Protein AF-A0A1D1ZAJ0-F1 (afdb_monomer_lite)

Sequence (206 aa):
MYVQEYGSECSYPNQRRVCLAYLDSVKYFRPDIKAVTGEALRTFVYHEILIGYLDYCKKRGFTSCHIWSCPPLKQEDFILNCHPEIQKTPKPDKLREWYLAMIRKAAKENIVVENTKLYDFFFMPSGECKASVTAARLPYFDGDYWPGCAEDLLQSLQQIEDGKEPQKKGRMTITKRALKAARHGALTDSPSKDSLLMFKLGEVIR

Foldseek 3Di:
DDKDAADCPHDPPAYLEMEPQDDDDAPPDPDQDADPVRHTVVLVVVLVVVLVVLLVSVVRPRDYYHYDQDWDDVLDDGPDPDHDPVDDTDDSVRSVVSVVVSLVVSVVVVSDVDDDFLLCVQVDDDPPDPDHRFPRNRHDDPPDDLVVVLVLVLQQVVCVVVVHDRDPPDPDDDDPVLVVVLCVPDPDPDDDPRSSSSSVSSVVRD

Secondary structure (DSSP, 8-state):
-EEEEE-TTSPTTTTTEEEEEE----TT-SS--B-TTSSBHHHHHHHHHHHHHHHHHHHTT--EEEE---PPPTT--SSSSS--TT-PPPPHHHHHHHHHHHHHHHHHTTS------HHHHHTS--TT--PPPPGGGS---TT-HHHHHHHHHHHHHHHHHTTPPPP--SS----HHHHHHHHHH-SSSS--HHHHHHHHHHHHH-

Organism: NCBI:txid1678845

Radius of gyration: 20.23 Å; chains: 1; bounding box: 48×42×48 Å

pLDDT: mean 84.89, std 18.02, range [36.84, 98.75]

Structure (mmCIF, N/CA/C/O backbone):
data_AF-A0A1D1ZAJ0-F1
#
_entry.id   AF-A0A1D1ZAJ0-F1
#
loop_
_atom_site.group_PDB
_atom_site.id
_atom_site.type_symbol
_atom_site.label_atom_id
_atom_site.label_alt_id
_atom_site.label_comp_id
_atom_site.label_asym_id
_atom_site.label_entity_id
_atom_site.label_seq_id
_atom_site.pdbx_PDB_ins_code
_atom_site.Cartn_x
_atom_site.Cartn_y
_atom_site.Cartn_z
_atom_site.occupancy
_atom_site.B_iso_or_equiv
_atom_site.auth_seq_id
_atom_site.auth_comp_id
_atom_site.auth_asym_id
_atom_site.auth_atom_id
_atom_site.pdbx_PDB_model_num
ATOM 1 N N . MET A 1 1 ? -10.451 7.465 2.066 1.00 94.94 1 MET A N 1
ATOM 2 C CA . MET A 1 1 ? -9.467 6.516 1.510 1.00 94.94 1 MET A CA 1
ATOM 3 C C . MET A 1 1 ? -9.651 6.500 0.005 1.00 94.94 1 MET A C 1
ATOM 5 O O . MET A 1 1 ? -10.784 6.329 -0.423 1.00 94.94 1 MET A O 1
ATOM 9 N N . TYR A 1 2 ? -8.582 6.700 -0.762 1.00 96.00 2 TYR A N 1
ATOM 10 C CA . TYR A 1 2 ? -8.550 6.528 -2.216 1.00 96.00 2 TYR A CA 1
ATOM 11 C C . TYR A 1 2 ? -7.632 5.359 -2.563 1.00 96.00 2 TY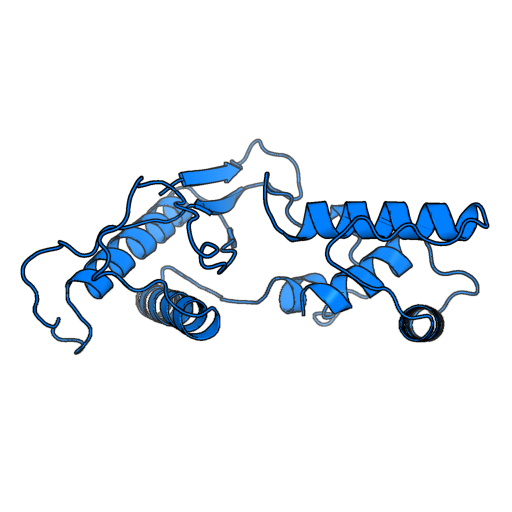R A C 1
ATOM 13 O O . TYR A 1 2 ? -6.569 5.198 -1.959 1.00 96.00 2 TYR A O 1
ATOM 21 N N . VAL A 1 3 ? -8.055 4.545 -3.524 1.00 97.69 3 VAL A N 1
ATOM 22 C CA . VAL A 1 3 ? -7.380 3.311 -3.941 1.00 97.69 3 VAL A CA 1
ATOM 23 C C . VAL A 1 3 ? -7.325 3.241 -5.461 1.00 97.69 3 VAL A C 1
ATOM 25 O O . VAL A 1 3 ? -8.210 3.763 -6.137 1.00 97.69 3 VAL A O 1
ATOM 28 N N . GLN A 1 4 ? -6.301 2.579 -5.990 1.00 98.06 4 GLN A N 1
ATOM 29 C CA . GLN A 1 4 ? -6.204 2.227 -7.404 1.00 98.06 4 GLN A CA 1
ATOM 30 C C . GLN A 1 4 ? -6.291 0.704 -7.529 1.00 98.06 4 GLN A C 1
ATOM 32 O O . GLN A 1 4 ? -5.437 -0.008 -7.000 1.00 98.06 4 GLN A O 1
ATOM 37 N N . GLU A 1 5 ? -7.326 0.198 -8.199 1.00 98.31 5 GLU A N 1
ATOM 38 C CA . GLU A 1 5 ? -7.552 -1.234 -8.410 1.00 98.31 5 GLU A CA 1
ATOM 39 C C . GLU A 1 5 ? -7.281 -1.609 -9.873 1.00 98.31 5 GLU A C 1
ATOM 41 O O . GLU A 1 5 ? -7.993 -1.179 -10.778 1.00 98.31 5 GLU A O 1
ATOM 46 N N . TYR A 1 6 ? -6.281 -2.456 -10.108 1.00 98.25 6 TYR A N 1
ATOM 47 C CA . TYR A 1 6 ? -5.923 -2.948 -11.436 1.00 98.25 6 TYR A CA 1
ATOM 48 C C . TYR A 1 6 ? -6.446 -4.378 -11.590 1.00 98.25 6 TYR A C 1
ATOM 50 O O . TYR A 1 6 ? -5.898 -5.324 -11.022 1.00 98.25 6 TYR A O 1
ATOM 58 N N . GLY A 1 7 ? -7.566 -4.525 -12.304 1.00 97.94 7 GLY A N 1
ATOM 59 C CA . GLY A 1 7 ? -8.315 -5.781 -12.421 1.00 97.94 7 GLY A CA 1
ATOM 60 C C . GLY A 1 7 ? -7.623 -6.883 -13.236 1.00 97.94 7 GLY A C 1
ATOM 61 O O . GLY A 1 7 ? -6.442 -6.801 -13.574 1.00 97.94 7 GLY A O 1
ATOM 62 N N . SER A 1 8 ? -8.380 -7.935 -13.566 1.00 97.44 8 SER A N 1
ATOM 63 C CA . SER A 1 8 ? -7.900 -9.057 -14.390 1.00 97.44 8 SER A CA 1
ATOM 64 C C . SER A 1 8 ? -7.557 -8.656 -15.820 1.00 97.44 8 SER A C 1
ATOM 66 O O . SER A 1 8 ? -6.633 -9.221 -16.387 1.00 97.44 8 SER A O 1
ATOM 68 N N . GLU A 1 9 ? -8.250 -7.665 -16.372 1.00 97.50 9 GLU A N 1
ATOM 69 C CA . GLU A 1 9 ? -8.039 -7.200 -17.749 1.00 97.50 9 GLU A CA 1
ATOM 70 C C . GLU A 1 9 ? -6.868 -6.212 -17.873 1.00 97.50 9 GLU A C 1
ATOM 72 O O . GLU A 1 9 ? -6.538 -5.766 -18.968 1.00 97.50 9 GLU A O 1
ATOM 77 N N . CYS A 1 10 ? -6.234 -5.838 -16.756 1.00 97.69 10 CYS A N 1
ATOM 78 C CA . CYS A 1 10 ? -5.053 -4.987 -16.787 1.00 97.69 10 CYS A CA 1
ATOM 79 C C . CYS A 1 10 ? -3.827 -5.797 -17.225 1.00 97.69 10 CYS A C 1
ATOM 81 O O . CYS A 1 10 ? -3.598 -6.902 -16.734 1.00 97.69 10 CYS A O 1
ATOM 83 N N . SER A 1 11 ? -3.011 -5.231 -18.112 1.00 96.56 11 SER A N 1
ATOM 84 C CA . SER A 1 11 ? -1.743 -5.830 -18.523 1.00 96.56 11 SER A CA 1
ATOM 85 C C . SER A 1 11 ? -0.760 -5.980 -17.354 1.00 96.56 11 SER A C 1
ATOM 87 O O . SER A 1 11 ? -0.789 -5.249 -16.358 1.00 96.56 11 SER A O 1
ATOM 89 N N . TYR A 1 12 ? 0.171 -6.923 -17.492 1.00 93.44 12 TYR A N 1
ATOM 90 C CA . TYR A 1 12 ? 1.350 -6.992 -16.627 1.00 93.44 12 TYR A CA 1
ATOM 91 C C . TYR A 1 12 ? 2.158 -5.675 -16.733 1.00 93.44 12 TYR A C 1
ATOM 93 O O . TYR A 1 12 ? 2.243 -5.139 -17.841 1.00 93.44 12 TYR A O 1
ATOM 101 N N . PRO A 1 13 ? 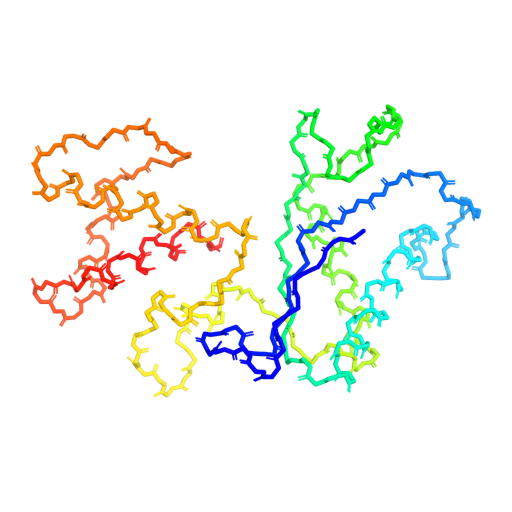2.750 -5.134 -15.642 1.00 94.56 13 PRO A N 1
ATOM 102 C CA . PRO A 1 13 ? 2.942 -5.720 -14.302 1.00 94.56 13 PRO A CA 1
ATOM 103 C C . PRO A 1 13 ? 1.802 -5.521 -13.294 1.00 94.56 13 PRO A C 1
ATOM 105 O O . PRO A 1 13 ? 1.879 -6.055 -12.184 1.00 94.56 13 PRO A O 1
ATOM 108 N N . ASN A 1 14 ? 0.744 -4.794 -13.652 1.00 97.25 14 ASN A N 1
ATOM 109 C CA . ASN A 1 14 ? -0.271 -4.334 -12.701 1.00 97.25 14 ASN A CA 1
ATOM 110 C C . ASN A 1 14 ? -1.452 -5.283 -12.496 1.00 97.25 14 ASN A C 1
ATOM 112 O O . ASN A 1 14 ? -2.193 -5.114 -11.529 1.00 97.25 14 ASN A O 1
ATOM 116 N N . GLN A 1 15 ? -1.623 -6.274 -13.369 1.00 98.00 15 GLN A N 1
ATOM 117 C CA . GLN A 1 15 ? -2.715 -7.242 -13.307 1.00 98.00 15 GLN A CA 1
ATOM 118 C C . GLN A 1 15 ? -2.971 -7.771 -11.883 1.00 98.00 15 GLN A C 1
ATOM 120 O O . GLN A 1 15 ? -2.067 -8.301 -11.233 1.00 98.00 15 GLN A O 1
ATOM 125 N N . ARG A 1 16 ? -4.224 -7.659 -11.417 1.00 98.12 16 ARG A N 1
ATOM 126 C CA . ARG A 1 16 ? -4.691 -8.103 -10.087 1.00 98.12 16 ARG A CA 1
ATOM 127 C C . ARG A 1 16 ? -3.964 -7.458 -8.898 1.00 98.12 16 ARG A C 1
ATOM 129 O O . ARG A 1 16 ? -3.910 -8.054 -7.821 1.00 98.12 16 ARG A O 1
ATOM 136 N N . ARG A 1 17 ? -3.460 -6.231 -9.041 1.00 98.31 17 ARG A N 1
ATOM 137 C CA . ARG A 1 17 ? -2.839 -5.468 -7.944 1.00 98.31 17 ARG A CA 1
ATOM 138 C C . ARG A 1 17 ? -3.711 -4.299 -7.500 1.00 98.31 17 ARG A C 1
ATOM 140 O O . ARG A 1 17 ? -4.450 -3.712 -8.284 1.00 98.31 17 ARG A O 1
ATOM 147 N N . VAL A 1 18 ? -3.587 -3.945 -6.228 1.00 98.31 18 VAL A N 1
ATOM 148 C CA . VAL A 1 18 ? -4.225 -2.773 -5.625 1.00 98.31 18 VAL A CA 1
ATOM 149 C C . VAL A 1 18 ? -3.149 -1.873 -5.032 1.00 98.31 18 VAL A C 1
ATOM 151 O O . VAL A 1 18 ? -2.188 -2.377 -4.457 1.00 98.31 18 VAL A O 1
ATOM 154 N N . CYS A 1 19 ? -3.316 -0.559 -5.133 1.00 97.69 19 CYS A N 1
ATOM 155 C CA . CYS A 1 19 ? -2.493 0.423 -4.433 1.00 97.69 19 CYS A CA 1
ATOM 156 C C . CYS A 1 19 ? -3.367 1.299 -3.525 1.00 97.69 19 CYS A C 1
ATOM 158 O O . CYS A 1 19 ? -4.398 1.822 -3.959 1.00 97.69 19 CYS A O 1
ATOM 160 N N . LEU A 1 20 ? -2.966 1.453 -2.261 1.00 96.62 20 LEU A N 1
ATOM 161 C CA . LEU A 1 20 ? -3.559 2.416 -1.333 1.00 96.62 20 LEU A CA 1
ATOM 162 C C . LEU A 1 20 ? -2.958 3.800 -1.615 1.00 96.62 20 LEU A C 1
ATOM 164 O O . LEU A 1 20 ? -1.903 4.130 -1.080 1.00 96.62 20 LEU A O 1
ATOM 168 N N . ALA A 1 21 ? -3.628 4.590 -2.456 1.00 91.19 21 ALA A N 1
ATOM 169 C CA . ALA A 1 21 ? -3.117 5.884 -2.909 1.00 91.19 21 ALA A CA 1
ATOM 170 C C . ALA A 1 21 ? -3.123 6.933 -1.787 1.00 91.19 21 ALA A C 1
ATOM 172 O O . ALA A 1 21 ? -2.101 7.551 -1.507 1.00 91.19 21 ALA A O 1
ATOM 173 N N . TYR A 1 22 ? -4.261 7.100 -1.105 1.00 91.56 22 TYR A N 1
ATOM 174 C CA . TYR A 1 22 ? -4.385 8.051 0.000 1.00 91.56 22 TYR A CA 1
ATOM 175 C C . TYR A 1 22 ? -5.253 7.495 1.124 1.00 91.56 22 TYR A C 1
ATOM 177 O O . TYR A 1 22 ? -6.348 6.965 0.907 1.00 91.56 22 TYR A O 1
ATOM 185 N N . LEU A 1 23 ? -4.804 7.695 2.358 1.00 94.38 23 LEU A N 1
ATOM 186 C CA . LEU A 1 23 ? -5.568 7.421 3.565 1.00 94.38 23 LEU A CA 1
ATOM 187 C C . LEU A 1 23 ? -5.487 8.637 4.476 1.00 94.38 23 LEU A C 1
ATOM 189 O O . LEU A 1 23 ? -4.411 9.187 4.682 1.00 94.38 23 LEU A O 1
ATOM 193 N N . ASP A 1 24 ? -6.628 9.032 5.026 1.00 95.69 24 ASP A N 1
ATOM 194 C CA . ASP A 1 24 ? -6.712 10.202 5.884 1.00 95.69 24 ASP A CA 1
ATOM 195 C C . ASP A 1 24 ? -7.798 10.026 6.944 1.00 95.69 24 ASP A C 1
ATOM 197 O O . ASP A 1 24 ? -8.702 9.197 6.784 1.00 95.69 24 ASP A O 1
ATOM 201 N N . SER A 1 25 ? -7.706 10.783 8.036 1.00 95.62 25 SER A N 1
ATOM 202 C CA . SER A 1 25 ? -8.669 10.713 9.133 1.00 95.62 25 SER A CA 1
ATOM 203 C C . SER A 1 25 ? -8.641 11.957 10.016 1.00 95.62 25 SER A C 1
ATOM 205 O O . SER A 1 25 ? -7.581 12.525 10.251 1.00 95.62 25 SER A O 1
ATOM 207 N N . VAL A 1 26 ? -9.774 12.285 10.640 1.00 94.94 26 VAL A N 1
ATOM 208 C CA . VAL A 1 26 ? -9.837 13.244 11.756 1.00 94.94 26 VAL A CA 1
ATOM 209 C C . VAL A 1 26 ? -9.980 12.525 13.100 1.00 94.94 26 VAL A C 1
ATOM 211 O O . VAL A 1 26 ? -10.604 11.471 13.215 1.00 94.94 26 VAL A O 1
ATOM 214 N N . LYS A 1 27 ? -9.406 13.088 14.164 1.00 93.25 27 LYS A N 1
ATOM 215 C CA . LYS A 1 27 ? -9.245 12.419 15.468 1.00 93.25 27 LYS A CA 1
ATOM 216 C C . LYS A 1 27 ? -10.528 12.235 16.290 1.00 93.25 27 LYS A C 1
ATOM 218 O O . LYS A 1 27 ? -10.444 11.651 17.370 1.00 93.25 27 LYS A O 1
ATOM 223 N N . TYR A 1 28 ? -11.674 12.729 15.831 1.00 95.19 28 TYR A N 1
ATOM 224 C CA . TYR A 1 28 ? -12.900 12.880 16.627 1.00 95.19 28 TYR A CA 1
ATOM 225 C C . TYR A 1 28 ? -13.722 11.605 16.851 1.00 95.19 28 TYR A C 1
ATOM 227 O O . TYR A 1 28 ? -14.789 11.687 17.452 1.00 95.19 28 TYR A O 1
ATOM 235 N N . PHE A 1 29 ? -13.248 10.439 16.405 1.00 96.75 29 PHE A N 1
ATOM 236 C CA . PHE A 1 29 ? -13.920 9.162 16.653 1.00 96.75 29 PHE A CA 1
ATOM 237 C C . PHE A 1 29 ? -14.269 8.978 18.141 1.00 96.75 29 PHE A C 1
ATOM 239 O O . PHE A 1 29 ? -13.430 9.205 19.018 1.00 96.75 29 PHE A O 1
ATOM 246 N N . ARG A 1 30 ? -15.506 8.553 18.419 1.00 96.44 30 ARG A N 1
ATOM 247 C CA . ARG A 1 30 ? -16.020 8.285 19.766 1.00 96.44 30 ARG A CA 1
ATOM 248 C C . ARG A 1 30 ? -16.617 6.875 19.836 1.00 96.44 30 ARG A C 1
ATOM 250 O O . ARG A 1 30 ? -17.199 6.435 18.848 1.00 96.44 30 ARG A O 1
ATOM 257 N N . PRO A 1 31 ? -16.536 6.204 20.998 1.00 96.25 31 PRO A N 1
ATOM 258 C CA . PRO A 1 31 ? -15.944 6.680 22.255 1.00 96.25 31 PRO A CA 1
ATOM 259 C C . PRO A 1 31 ? -14.400 6.689 22.252 1.00 96.25 31 PRO A C 1
ATOM 261 O O . PRO A 1 31 ? -13.763 5.916 21.540 1.00 96.25 31 PRO A O 1
ATOM 264 N N . ASP A 1 32 ? -13.798 7.578 23.055 1.00 95.56 32 ASP A N 1
ATOM 265 C CA . ASP A 1 32 ? -12.334 7.658 23.237 1.00 95.56 32 ASP A CA 1
ATOM 266 C C . ASP A 1 32 ? -11.902 6.707 24.361 1.00 95.56 32 ASP A C 1
ATOM 268 O O . ASP A 1 32 ? -11.698 7.102 25.507 1.00 95.56 32 ASP A O 1
ATOM 272 N N . ILE A 1 33 ? -11.890 5.416 24.032 1.00 97.31 33 ILE A N 1
ATOM 273 C CA . ILE A 1 33 ? -11.566 4.313 24.944 1.00 97.31 33 ILE A CA 1
ATOM 274 C C . ILE A 1 33 ? -10.535 3.381 24.305 1.00 97.31 33 ILE A C 1
ATOM 276 O O . ILE A 1 33 ? -10.175 3.529 23.134 1.00 97.31 33 ILE A O 1
ATOM 280 N N . LYS A 1 34 ? -10.059 2.395 25.067 1.00 97.56 34 LYS A N 1
ATOM 281 C CA . LYS A 1 34 ? -9.198 1.323 24.556 1.00 97.56 34 LYS A CA 1
ATOM 282 C C . LYS A 1 34 ? -10.024 0.096 24.176 1.00 97.56 34 LYS A C 1
ATOM 284 O O . LYS A 1 34 ? -10.991 -0.230 24.858 1.00 97.56 34 LYS A O 1
ATOM 289 N N . ALA A 1 35 ? -9.624 -0.578 23.105 1.00 96.06 35 ALA A N 1
ATOM 290 C CA . ALA A 1 35 ? -10.118 -1.905 22.765 1.00 96.06 35 ALA A CA 1
ATOM 291 C C . ALA A 1 35 ? -9.562 -2.954 23.746 1.00 96.06 35 ALA A C 1
ATOM 293 O O . ALA A 1 35 ? -8.605 -2.693 24.479 1.00 96.06 35 ALA A O 1
ATOM 294 N N . VAL A 1 36 ? -10.120 -4.167 23.719 1.00 93.88 36 VAL A N 1
ATOM 295 C CA . VAL A 1 36 ? -9.658 -5.305 24.544 1.00 93.88 36 VAL A CA 1
ATOM 296 C C . VAL A 1 36 ? -8.181 -5.637 24.286 1.00 93.88 36 VAL A C 1
ATOM 298 O O . VAL A 1 36 ? -7.467 -6.074 25.182 1.00 93.88 36 VAL A O 1
ATOM 301 N N . THR A 1 37 ? -7.691 -5.352 23.080 1.00 91.62 37 THR A N 1
ATOM 302 C CA . THR A 1 37 ? -6.286 -5.502 22.671 1.00 91.62 37 THR A CA 1
ATOM 303 C C . THR A 1 37 ? -5.351 -4.430 23.251 1.00 91.62 37 THR A C 1
ATOM 305 O O . THR A 1 37 ? -4.141 -4.498 23.048 1.00 91.62 37 THR A O 1
ATOM 308 N N . GLY A 1 38 ? -5.884 -3.427 23.958 1.00 94.62 38 GLY A N 1
ATOM 309 C CA . GLY A 1 38 ? -5.133 -2.353 24.615 1.00 94.62 38 GLY A CA 1
ATOM 310 C C . GLY A 1 38 ? -4.837 -1.125 23.744 1.00 94.62 38 GLY A C 1
ATOM 311 O O . GLY A 1 38 ? -4.429 -0.088 24.276 1.00 94.62 38 GLY A O 1
ATOM 312 N N . GLU A 1 39 ? -5.063 -1.195 22.430 1.00 95.62 39 GLU A N 1
ATOM 313 C CA . GLU A 1 39 ? -4.943 -0.044 21.526 1.00 95.62 39 GLU A CA 1
ATOM 314 C C . GLU A 1 39 ? -6.158 0.895 21.626 1.00 95.62 39 GLU A C 1
ATOM 316 O O . GLU A 1 39 ? -7.220 0.507 22.108 1.00 95.62 39 GLU A O 1
ATOM 321 N N . ALA A 1 40 ? -6.025 2.143 21.167 1.00 96.88 40 ALA A N 1
ATOM 322 C CA . ALA A 1 40 ? -7.161 3.064 21.106 1.00 96.88 40 ALA A CA 1
ATOM 323 C C . ALA A 1 40 ? -8.247 2.519 20.164 1.00 96.88 40 ALA A C 1
ATOM 325 O O . ALA A 1 40 ? -7.932 2.101 19.050 1.00 96.88 40 ALA A O 1
ATOM 326 N N . LEU A 1 41 ? -9.520 2.590 20.562 1.00 98.06 41 LEU A N 1
ATOM 327 C CA . LEU A 1 41 ? -10.646 2.079 19.772 1.00 98.06 41 LEU A CA 1
ATOM 328 C C . LEU A 1 41 ? -10.692 2.699 18.370 1.00 98.06 41 LEU A C 1
ATOM 330 O O . LEU A 1 41 ? -10.951 2.006 17.395 1.00 98.06 41 LEU A O 1
ATOM 334 N N . ARG A 1 42 ? -10.355 3.988 18.250 1.00 97.56 42 ARG A N 1
ATOM 335 C CA . ARG A 1 42 ? -10.212 4.658 16.952 1.00 97.56 42 ARG A CA 1
ATOM 336 C C . ARG A 1 42 ? -9.207 3.949 16.039 1.00 97.56 42 ARG A C 1
ATOM 338 O O . ARG A 1 42 ? -9.501 3.707 14.877 1.00 97.56 42 ARG A O 1
ATOM 345 N N . THR A 1 43 ? -8.029 3.612 16.568 1.00 97.25 43 THR A N 1
ATOM 346 C CA . THR A 1 43 ? -7.000 2.873 15.821 1.00 97.25 43 THR A CA 1
ATOM 347 C C . THR A 1 43 ? -7.486 1.478 15.455 1.00 97.25 43 THR A C 1
ATOM 349 O O . THR A 1 43 ? -7.310 1.067 14.313 1.00 97.25 43 THR A O 1
ATOM 352 N N . PHE A 1 44 ? -8.135 0.788 16.396 1.00 97.94 44 PHE A N 1
ATOM 353 C CA . PHE A 1 44 ? -8.732 -0.519 16.146 1.00 97.94 44 PHE A CA 1
ATOM 354 C C . PHE A 1 44 ? -9.686 -0.460 14.946 1.00 97.94 44 PHE A C 1
ATOM 356 O O . PHE A 1 44 ? -9.465 -1.163 13.970 1.00 97.94 44 PHE A O 1
ATOM 363 N N . VAL A 1 45 ? -10.658 0.457 14.952 1.00 98.12 45 VAL A N 1
ATOM 364 C CA . VAL A 1 45 ? -11.633 0.608 13.858 1.00 98.12 45 VAL A CA 1
ATOM 365 C C . VAL A 1 45 ? -10.966 0.953 12.525 1.00 98.12 45 VAL A C 1
ATOM 367 O O . VAL A 1 45 ? -11.357 0.424 11.490 1.00 98.12 45 VAL A O 1
ATOM 370 N N . TYR A 1 46 ? -9.935 1.801 12.523 1.00 98.25 46 TYR A N 1
ATOM 371 C CA . TYR A 1 46 ? -9.190 2.105 11.297 1.00 98.25 46 TYR A CA 1
ATOM 372 C C . TYR A 1 46 ? -8.478 0.873 10.733 1.00 98.25 46 TYR A C 1
ATOM 374 O O . TYR A 1 46 ? -8.460 0.689 9.517 1.00 98.25 46 TYR A O 1
ATOM 382 N N . HIS A 1 47 ? -7.919 0.020 11.598 1.00 98.56 47 HIS A N 1
ATOM 383 C CA . HIS A 1 47 ? -7.352 -1.256 11.166 1.00 98.56 47 HIS A CA 1
ATOM 384 C C . HIS A 1 47 ? -8.443 -2.162 10.594 1.00 98.56 47 HIS A C 1
ATOM 386 O O . HIS A 1 47 ? -8.257 -2.654 9.491 1.00 98.56 47 HIS A O 1
ATOM 392 N N . GLU A 1 48 ? -9.588 -2.315 11.265 1.00 98.31 48 GLU A N 1
ATOM 393 C CA . GLU A 1 48 ? -10.687 -3.168 10.783 1.00 98.31 48 GLU A CA 1
ATOM 394 C C . GLU A 1 48 ? -11.206 -2.745 9.400 1.00 98.31 48 GLU A C 1
ATOM 396 O O . GLU A 1 48 ? -11.473 -3.595 8.555 1.00 98.31 48 GLU A O 1
ATOM 401 N N . ILE A 1 49 ? -11.285 -1.438 9.117 1.00 98.62 49 ILE A N 1
ATOM 402 C CA . ILE A 1 49 ? -11.669 -0.939 7.785 1.00 98.62 49 ILE A CA 1
ATOM 403 C C . ILE A 1 49 ? -10.655 -1.379 6.720 1.00 98.62 49 ILE A C 1
ATOM 405 O O . ILE A 1 49 ? -11.044 -1.860 5.655 1.00 98.62 49 ILE A O 1
ATOM 409 N N . LEU A 1 50 ? -9.355 -1.226 6.993 1.00 98.75 50 LEU A N 1
ATOM 410 C CA . LEU A 1 50 ? -8.301 -1.622 6.053 1.00 98.75 50 LEU A CA 1
ATOM 411 C C . LEU A 1 50 ? -8.241 -3.142 5.877 1.00 98.75 50 LEU A C 1
ATOM 413 O O . LEU A 1 50 ? -8.120 -3.619 4.754 1.00 98.75 50 LEU A O 1
ATOM 417 N N . ILE A 1 51 ? -8.363 -3.902 6.965 1.00 98.69 51 ILE A N 1
ATOM 418 C CA . ILE A 1 51 ? -8.370 -5.369 6.952 1.00 98.69 51 ILE A CA 1
ATOM 419 C C . ILE A 1 51 ? -9.577 -5.883 6.163 1.00 98.69 51 ILE A C 1
ATOM 421 O O . ILE A 1 51 ? -9.411 -6.715 5.271 1.00 98.69 51 ILE A O 1
ATOM 425 N N . GLY A 1 52 ? -10.768 -5.330 6.412 1.00 98.69 52 GLY A N 1
ATOM 426 C CA . GLY A 1 52 ? -11.977 -5.654 5.658 1.00 98.69 52 GLY A CA 1
ATOM 427 C C . GLY A 1 52 ? -11.846 -5.334 4.168 1.00 98.69 52 GLY A C 1
ATOM 428 O O . GLY A 1 52 ? -12.289 -6.116 3.327 1.00 98.69 52 GLY A O 1
ATOM 429 N N . TYR A 1 53 ? -11.170 -4.235 3.818 1.00 98.75 53 TYR A N 1
ATOM 430 C CA . TYR A 1 53 ? -10.852 -3.924 2.424 1.00 98.75 53 TYR A CA 1
ATOM 431 C C . TYR A 1 53 ? -9.892 -4.951 1.799 1.00 98.75 53 TYR A C 1
ATOM 433 O O . TYR A 1 53 ? -10.146 -5.423 0.692 1.00 98.75 53 TYR A O 1
ATOM 441 N N . LEU A 1 54 ? -8.832 -5.361 2.506 1.00 98.69 54 LEU A N 1
ATOM 442 C CA . LEU A 1 54 ? -7.907 -6.395 2.021 1.00 98.69 54 LEU A CA 1
ATOM 443 C C . LEU A 1 54 ? -8.613 -7.740 1.797 1.00 98.69 54 LEU A C 1
ATOM 445 O O . LEU A 1 54 ? -8.383 -8.384 0.772 1.00 98.69 54 LEU A O 1
ATOM 449 N N . ASP A 1 55 ? -9.492 -8.146 2.713 1.00 98.69 55 ASP A N 1
ATOM 450 C CA . ASP A 1 55 ? -10.302 -9.360 2.574 1.00 98.69 55 ASP A CA 1
ATOM 451 C C . ASP A 1 55 ? -11.260 -9.270 1.377 1.00 98.69 55 ASP A C 1
ATOM 453 O O . ASP A 1 55 ? -11.350 -10.193 0.565 1.00 98.69 55 ASP A O 1
ATOM 457 N N . TYR A 1 56 ? -11.910 -8.119 1.194 1.00 98.56 56 TYR A N 1
ATOM 458 C CA . TYR A 1 56 ? -12.758 -7.862 0.032 1.00 98.56 56 TYR A CA 1
ATOM 459 C C . TYR A 1 56 ? -11.982 -7.959 -1.292 1.00 98.56 56 TYR A C 1
ATOM 461 O O . TYR A 1 56 ? -12.421 -8.644 -2.222 1.00 98.56 56 TYR A O 1
ATOM 469 N N . CYS A 1 57 ? -10.800 -7.341 -1.381 1.00 98.50 57 CYS A N 1
ATOM 470 C CA . CYS A 1 57 ? -9.930 -7.446 -2.553 1.00 98.50 57 CYS A CA 1
ATOM 471 C C . CYS A 1 57 ? -9.486 -8.896 -2.801 1.00 98.50 57 CYS A C 1
ATOM 473 O O . CYS A 1 57 ? -9.552 -9.378 -3.935 1.00 98.50 57 CYS A O 1
ATOM 475 N N . LYS A 1 58 ? -9.095 -9.627 -1.751 1.00 98.19 58 LYS A N 1
ATOM 476 C CA . LYS A 1 58 ? -8.713 -11.041 -1.852 1.00 98.19 58 LYS A CA 1
ATOM 477 C C . LYS A 1 58 ? -9.853 -11.895 -2.407 1.00 98.19 58 LYS A C 1
ATOM 479 O O . LYS A 1 58 ? -9.637 -12.662 -3.342 1.00 98.19 58 LYS A O 1
ATOM 484 N N . LYS A 1 59 ? -11.079 -11.720 -1.902 1.00 98.38 59 LYS A N 1
ATOM 485 C CA . LYS A 1 59 ? -12.284 -12.424 -2.385 1.00 98.38 59 LYS A CA 1
ATOM 486 C C . LYS A 1 59 ? -12.615 -12.110 -3.845 1.00 98.38 59 LYS A C 1
ATOM 488 O O . LYS A 1 59 ? -13.103 -12.979 -4.560 1.00 98.38 59 LYS A O 1
ATOM 493 N N . ARG A 1 60 ? -12.301 -10.899 -4.313 1.00 98.19 60 ARG A N 1
ATOM 494 C CA . ARG A 1 60 ? -12.411 -10.500 -5.731 1.00 98.19 60 ARG A CA 1
ATOM 495 C C . ARG A 1 60 ? -11.261 -11.008 -6.610 1.00 98.19 60 ARG A C 1
ATOM 497 O O . ARG A 1 60 ? -11.270 -10.791 -7.821 1.00 98.19 60 ARG A O 1
ATOM 504 N N . GLY A 1 61 ? -10.278 -11.694 -6.029 1.00 98.06 61 GLY A N 1
ATOM 505 C CA . GLY A 1 61 ? -9.153 -12.283 -6.747 1.00 98.06 61 GLY A CA 1
ATOM 506 C C . GLY A 1 61 ? -8.009 -11.311 -7.036 1.00 98.06 61 GLY A C 1
ATOM 507 O O . GLY A 1 61 ? -7.249 -11.551 -7.976 1.00 98.06 61 GLY A O 1
ATOM 508 N N . PHE A 1 62 ? -7.877 -10.218 -6.280 1.00 98.50 62 PHE A N 1
ATOM 509 C CA . PHE A 1 62 ? -6.632 -9.446 -6.259 1.00 98.50 62 PHE A CA 1
ATOM 510 C C . PHE A 1 62 ? -5.555 -10.223 -5.495 1.00 98.50 62 PHE A C 1
ATOM 512 O O . PHE A 1 62 ? -5.836 -10.861 -4.481 1.00 98.50 62 PHE A O 1
ATOM 519 N N . THR A 1 63 ? -4.321 -10.176 -5.987 1.00 97.44 63 THR A N 1
ATOM 520 C CA . THR A 1 63 ? -3.206 -10.994 -5.488 1.00 97.44 63 THR A CA 1
ATOM 521 C C . THR A 1 63 ? -2.223 -10.202 -4.636 1.00 97.44 63 THR A C 1
ATOM 523 O O . THR A 1 63 ? -1.468 -10.787 -3.863 1.00 97.44 63 THR A O 1
ATOM 526 N N . SER A 1 64 ? -2.191 -8.874 -4.762 1.00 97.19 64 SER A N 1
ATOM 527 C CA . SER A 1 64 ? -1.263 -8.026 -4.008 1.00 97.19 64 SER A CA 1
ATOM 528 C C . SER A 1 64 ? -1.853 -6.649 -3.725 1.00 97.19 64 SER A C 1
ATOM 530 O O . SER A 1 64 ? -2.506 -6.061 -4.586 1.00 97.19 64 SER A O 1
ATOM 532 N N . CYS A 1 65 ? -1.554 -6.112 -2.543 1.00 97.81 65 CYS A N 1
ATOM 533 C CA . CYS A 1 65 ? -1.849 -4.735 -2.159 1.00 97.81 65 CYS A CA 1
ATOM 534 C C . CYS A 1 65 ? -0.539 -4.003 -1.845 1.00 97.81 65 CYS A C 1
ATOM 536 O O . CYS A 1 65 ? 0.316 -4.542 -1.145 1.00 97.81 65 CYS A O 1
ATOM 538 N N . HIS A 1 66 ? -0.386 -2.793 -2.376 1.00 97.25 66 HIS A N 1
ATOM 539 C CA . HIS A 1 66 ? 0.798 -1.950 -2.234 1.00 97.25 66 HIS A CA 1
ATOM 540 C C . HIS A 1 66 ? 0.454 -0.744 -1.368 1.00 97.25 66 HIS A C 1
ATOM 542 O O . HIS A 1 66 ? -0.571 -0.093 -1.571 1.00 97.25 66 HIS A O 1
ATOM 548 N N . ILE A 1 67 ? 1.304 -0.470 -0.378 1.00 96.31 67 ILE A N 1
ATOM 549 C CA . ILE A 1 67 ? 1.131 0.637 0.563 1.00 96.31 67 ILE A CA 1
ATOM 550 C C . ILE A 1 67 ? 2.434 1.425 0.614 1.00 96.31 67 ILE A C 1
ATOM 552 O O . ILE A 1 67 ? 3.450 0.932 1.110 1.00 96.31 67 ILE A O 1
ATOM 556 N N . TRP A 1 68 ? 2.385 2.680 0.176 1.00 93.31 68 TRP A N 1
ATOM 557 C CA . TRP A 1 68 ? 3.456 3.631 0.429 1.00 93.31 68 TRP A CA 1
ATOM 558 C C . TRP A 1 68 ? 3.209 4.345 1.762 1.00 93.31 68 TRP A C 1
ATOM 560 O O . TRP A 1 68 ? 2.350 5.213 1.896 1.00 93.31 68 TRP A O 1
ATOM 570 N N . SER A 1 69 ? 3.967 3.962 2.792 1.00 91.94 69 SER A N 1
ATOM 571 C CA . SER A 1 69 ? 3.856 4.553 4.131 1.00 91.94 69 SER A CA 1
ATOM 572 C C . SER A 1 69 ? 4.518 5.939 4.197 1.00 91.94 69 SER A C 1
ATOM 574 O O . SER A 1 69 ? 5.603 6.086 4.768 1.00 91.94 69 SER A O 1
ATOM 576 N N . CYS A 1 70 ? 3.850 6.956 3.656 1.00 88.75 70 CYS A N 1
ATOM 577 C CA . CYS A 1 70 ? 4.312 8.342 3.641 1.00 88.75 70 CYS A CA 1
ATOM 578 C C . CYS A 1 70 ? 3.374 9.241 4.468 1.00 88.75 70 CYS A C 1
ATOM 580 O O . CYS A 1 70 ? 2.213 9.399 4.093 1.00 88.75 70 CYS A O 1
ATOM 582 N N . PRO A 1 71 ? 3.814 9.812 5.607 1.00 87.06 71 PRO A N 1
ATOM 583 C CA . PRO A 1 71 ? 3.012 10.823 6.288 1.00 87.06 71 PRO A CA 1
ATOM 584 C C . PRO A 1 71 ? 2.984 12.123 5.463 1.00 87.06 71 PRO A C 1
ATOM 586 O O . PRO A 1 71 ? 3.979 12.425 4.798 1.00 87.06 71 PRO A O 1
ATOM 589 N N . PRO A 1 72 ? 1.900 12.916 5.534 1.00 83.69 72 PRO A N 1
ATOM 590 C CA . PRO A 1 72 ? 1.829 14.192 4.828 1.00 83.69 72 PRO A CA 1
ATOM 591 C C . PRO A 1 72 ? 2.898 15.162 5.345 1.00 83.69 72 PRO A C 1
ATOM 593 O O . PRO A 1 72 ? 3.302 15.101 6.518 1.00 83.69 72 PRO A O 1
ATOM 596 N N . LEU A 1 73 ? 3.367 16.067 4.480 1.00 79.19 73 LEU A N 1
ATOM 597 C CA . LEU A 1 73 ? 4.273 17.130 4.906 1.00 79.19 73 LEU A CA 1
ATOM 598 C C . LEU A 1 73 ? 3.528 18.144 5.785 1.00 79.19 73 LEU A C 1
ATOM 600 O O . LEU A 1 73 ? 2.303 18.166 5.895 1.00 79.19 73 LEU A O 1
ATOM 604 N N . LYS A 1 74 ? 4.290 18.994 6.476 1.00 71.94 74 LYS A N 1
ATOM 605 C CA . LYS A 1 74 ? 3.712 20.030 7.336 1.00 71.94 74 LYS A CA 1
ATOM 606 C C . LYS A 1 74 ? 2.842 20.962 6.475 1.00 71.94 74 LYS A C 1
ATOM 608 O O . LYS A 1 74 ? 3.381 21.557 5.553 1.00 71.94 74 LYS A O 1
ATOM 613 N N . GLN A 1 75 ? 1.566 21.124 6.846 1.00 70.81 75 GLN A N 1
ATOM 614 C CA . GLN A 1 75 ? 0.537 21.922 6.140 1.00 70.81 75 GLN A CA 1
ATOM 615 C C . GLN A 1 75 ? -0.038 21.290 4.862 1.00 70.81 75 GLN A C 1
ATOM 617 O O . GLN A 1 75 ? -0.770 21.962 4.143 1.00 70.81 75 GLN A O 1
ATOM 622 N N . GLU A 1 76 ? 0.248 20.017 4.592 1.00 79.94 76 GLU A N 1
ATOM 623 C CA . GLU A 1 76 ? -0.452 19.263 3.553 1.00 79.94 76 GLU A CA 1
ATOM 624 C C . GLU A 1 76 ? -1.552 18.405 4.180 1.00 79.94 76 GLU A C 1
ATOM 626 O O . GLU A 1 76 ? -1.324 17.709 5.173 1.00 79.94 76 GLU A O 1
ATOM 631 N N . ASP A 1 77 ? -2.729 18.436 3.564 1.00 84.94 77 ASP A N 1
ATOM 632 C CA . ASP A 1 77 ? -3.848 17.559 3.881 1.00 84.94 77 ASP A CA 1
ATOM 633 C C . ASP A 1 77 ? -4.052 16.600 2.704 1.00 84.94 77 ASP A C 1
ATOM 635 O O . ASP A 1 77 ? -4.081 17.032 1.551 1.00 84.94 77 ASP A O 1
ATOM 639 N N . PHE A 1 78 ? -4.180 15.297 2.970 1.00 86.31 78 PHE A N 1
ATOM 640 C CA . PHE A 1 78 ? -4.378 14.324 1.892 1.00 86.31 78 PHE A CA 1
ATOM 641 C C . PHE A 1 78 ? -5.805 14.358 1.348 1.00 86.31 78 PHE A C 1
ATOM 643 O O . PHE A 1 78 ? -6.001 14.436 0.139 1.00 86.31 78 PHE A O 1
ATOM 650 N N . ILE A 1 79 ? -6.808 14.250 2.223 1.00 92.44 79 ILE A N 1
ATOM 651 C CA . ILE A 1 79 ? -8.220 14.174 1.824 1.00 92.44 79 ILE A CA 1
ATOM 652 C C . ILE A 1 79 ? -9.044 15.214 2.580 1.00 92.44 79 ILE A C 1
ATOM 654 O O . ILE A 1 79 ? -9.875 15.897 1.983 1.00 92.44 79 ILE A O 1
ATOM 658 N N . LEU A 1 80 ? -8.862 15.307 3.897 1.00 92.31 80 LEU A N 1
ATOM 659 C CA . LEU A 1 80 ? -9.692 16.126 4.771 1.00 92.31 80 LEU A CA 1
ATOM 660 C C . LEU A 1 80 ? -9.005 17.465 5.027 1.00 92.31 80 LEU A C 1
ATOM 662 O O . LEU A 1 80 ? -8.019 17.538 5.751 1.00 92.31 80 LEU A O 1
ATOM 666 N N . ASN A 1 81 ? -9.552 18.525 4.436 1.00 89.94 81 ASN A N 1
ATOM 667 C CA . ASN A 1 81 ? -9.026 19.876 4.595 1.00 89.94 81 ASN A CA 1
ATOM 668 C C . ASN A 1 81 ? -9.101 20.354 6.058 1.00 89.94 81 ASN A C 1
ATOM 670 O O . ASN A 1 81 ? -10.144 20.219 6.702 1.00 89.94 81 ASN A O 1
ATOM 674 N N . CYS A 1 82 ? -8.030 20.999 6.526 1.00 88.88 82 CYS A N 1
ATOM 675 C CA . CYS A 1 82 ? -7.896 21.631 7.838 1.00 88.88 82 CYS A CA 1
ATOM 676 C C . CYS A 1 82 ? -8.037 20.660 9.021 1.00 88.88 82 CYS A C 1
ATOM 678 O O . CYS A 1 82 ? -9.024 20.674 9.765 1.00 88.88 82 CYS A O 1
ATOM 680 N N . HIS A 1 83 ? -7.003 19.852 9.256 1.00 92.75 83 HIS A N 1
ATOM 681 C CA . HIS A 1 83 ? -6.935 19.015 10.453 1.00 92.75 83 HIS A CA 1
ATOM 682 C C . HIS A 1 83 ? -6.931 19.832 11.757 1.00 92.75 83 HIS A C 1
ATOM 684 O O . HIS A 1 83 ? -6.305 20.891 11.838 1.00 92.75 83 HIS A O 1
ATOM 690 N N . PRO A 1 84 ? -7.573 19.329 12.828 1.00 92.94 84 PRO A N 1
ATOM 691 C CA . PRO A 1 84 ? -7.585 20.036 14.100 1.00 92.94 84 PRO A CA 1
ATOM 692 C C . PRO A 1 84 ? -6.184 20.078 14.715 1.00 92.94 84 PRO A C 1
ATOM 694 O O . PRO A 1 84 ? -5.504 19.058 14.765 1.00 92.94 84 PRO A O 1
ATOM 697 N N . GLU A 1 85 ? -5.778 21.215 15.283 1.00 91.00 85 GLU A N 1
ATOM 698 C CA . GLU A 1 85 ? -4.415 21.434 15.816 1.00 91.00 85 GLU A CA 1
ATOM 699 C C . GLU A 1 85 ? -3.984 20.401 16.874 1.00 91.00 85 GLU A C 1
ATOM 701 O O . GLU A 1 85 ? -2.815 20.046 17.025 1.00 91.00 85 GLU A O 1
ATOM 706 N N . ILE A 1 86 ? -4.961 19.864 17.602 1.00 92.94 86 ILE A N 1
ATOM 707 C CA . ILE A 1 86 ? -4.788 18.807 18.604 1.00 92.94 86 ILE A CA 1
ATOM 708 C C . ILE A 1 86 ? -4.522 17.413 17.998 1.00 92.94 86 ILE A C 1
ATOM 710 O O . ILE A 1 86 ? -4.321 16.448 18.747 1.00 92.94 86 ILE A O 1
ATOM 714 N N . GLN A 1 87 ? -4.588 17.258 16.675 1.00 92.88 87 GLN A N 1
ATOM 715 C CA . GLN A 1 87 ? -4.223 16.052 15.938 1.00 92.88 87 GLN A CA 1
ATOM 716 C C . GLN A 1 87 ? -2.789 16.170 15.437 1.00 92.88 87 GLN A C 1
ATOM 718 O O . GLN A 1 87 ? -2.461 17.003 14.603 1.00 92.88 87 GLN A O 1
ATOM 723 N N . LYS A 1 88 ? -1.924 15.291 15.941 1.00 91.25 88 LYS A N 1
ATOM 724 C CA . LYS A 1 88 ? -0.524 15.243 15.522 1.00 91.25 88 LYS A CA 1
ATOM 725 C C . LYS A 1 88 ? -0.365 14.294 14.341 1.00 91.25 88 LYS A C 1
ATOM 727 O O . LYS A 1 88 ? -0.788 13.141 14.432 1.00 91.25 88 LYS A O 1
ATOM 732 N N . THR A 1 89 ? 0.320 14.747 13.297 1.00 90.06 89 THR A N 1
ATOM 733 C CA . THR A 1 89 ? 0.770 13.885 12.200 1.00 90.06 89 THR A CA 1
ATOM 734 C C . THR A 1 89 ? 1.816 12.889 12.718 1.00 90.06 89 THR A C 1
ATOM 736 O O . THR A 1 89 ? 2.766 13.296 13.401 1.00 90.06 89 THR A O 1
ATOM 739 N N . PRO A 1 90 ? 1.666 11.579 12.453 1.00 92.06 90 PRO A N 1
ATOM 740 C CA . PRO A 1 90 ? 2.644 10.588 12.877 1.00 92.06 90 PRO A CA 1
ATOM 741 C C . PRO A 1 90 ? 3.980 10.780 12.149 1.00 92.06 90 PRO A C 1
ATOM 743 O O . PRO A 1 90 ? 4.030 11.112 10.968 1.00 92.06 90 PRO A O 1
ATOM 746 N N . LYS A 1 91 ? 5.085 10.513 12.852 1.00 92.81 91 LYS A N 1
ATOM 747 C CA . LYS A 1 91 ? 6.412 10.413 12.223 1.00 92.81 91 LYS A CA 1
ATOM 748 C C . LYS A 1 91 ? 6.471 9.181 11.300 1.00 92.81 91 LYS A C 1
ATOM 750 O O . LYS A 1 91 ? 5.785 8.201 11.608 1.00 92.81 91 LYS A O 1
ATOM 755 N N . PRO A 1 92 ? 7.337 9.163 10.265 1.00 91.25 92 PRO A N 1
ATOM 756 C CA . PRO A 1 92 ? 7.438 8.045 9.319 1.00 91.25 92 PRO A CA 1
ATOM 757 C C . PRO A 1 92 ? 7.552 6.663 9.980 1.00 91.25 92 PRO A C 1
ATOM 759 O O . PRO A 1 92 ? 6.801 5.756 9.637 1.00 91.25 92 PRO A O 1
ATOM 762 N N . ASP A 1 93 ? 8.403 6.512 11.001 1.00 94.06 93 ASP A N 1
ATOM 763 C CA . ASP A 1 93 ? 8.571 5.232 11.709 1.00 94.06 93 ASP A CA 1
ATOM 764 C C . ASP A 1 93 ? 7.310 4.776 12.441 1.00 94.06 93 ASP A C 1
ATOM 766 O O . ASP A 1 93 ? 6.997 3.587 12.477 1.00 94.06 93 ASP A O 1
ATOM 770 N N . LYS A 1 94 ? 6.568 5.724 13.023 1.00 95.81 94 LYS A N 1
ATOM 771 C CA . LYS A 1 94 ? 5.329 5.430 13.747 1.00 95.81 94 LYS A CA 1
ATOM 772 C C . LYS A 1 94 ? 4.201 5.067 12.792 1.00 95.81 94 LYS A C 1
ATOM 774 O O . LYS A 1 94 ? 3.444 4.158 13.108 1.00 95.81 94 LYS A O 1
ATOM 779 N N . LEU A 1 95 ? 4.110 5.735 11.641 1.00 96.06 95 LEU A N 1
ATOM 780 C CA . LEU A 1 95 ? 3.141 5.384 10.603 1.00 96.06 95 LEU A CA 1
ATOM 781 C C . LEU A 1 95 ? 3.443 4.004 10.004 1.00 96.06 95 LEU A C 1
ATOM 783 O O . LEU A 1 95 ? 2.544 3.182 9.854 1.00 96.06 95 LEU A O 1
ATOM 787 N N . ARG A 1 96 ? 4.719 3.715 9.741 1.00 95.62 96 ARG A N 1
ATOM 788 C CA . ARG A 1 96 ? 5.154 2.401 9.263 1.00 95.62 96 ARG A CA 1
ATOM 789 C C . ARG A 1 96 ? 4.797 1.291 10.248 1.00 95.62 96 ARG A C 1
ATOM 791 O O . ARG A 1 96 ? 4.216 0.290 9.845 1.00 95.62 96 ARG A O 1
ATOM 798 N N . GLU A 1 97 ? 5.093 1.469 11.535 1.00 97.19 97 GLU A N 1
ATOM 799 C CA . GLU A 1 97 ? 4.725 0.478 12.553 1.00 97.19 97 GLU A CA 1
ATOM 800 C C . GLU A 1 97 ? 3.203 0.344 12.717 1.00 97.19 97 GLU A C 1
ATOM 802 O O . GLU A 1 97 ? 2.713 -0.753 12.968 1.00 97.19 97 GLU A O 1
ATOM 807 N N . TRP A 1 98 ? 2.441 1.423 12.513 1.00 97.81 98 TRP A N 1
ATOM 808 C CA . TRP A 1 98 ? 0.977 1.384 12.509 1.00 97.81 98 TRP A CA 1
ATOM 809 C C . TRP A 1 98 ? 0.436 0.463 11.401 1.00 97.81 98 TRP A C 1
ATOM 811 O O . TRP A 1 98 ? -0.346 -0.444 11.688 1.00 97.81 98 TRP A O 1
ATOM 821 N N . TYR A 1 99 ? 0.936 0.597 10.166 1.00 98.19 99 TYR A N 1
ATOM 822 C CA . TYR A 1 99 ? 0.583 -0.317 9.072 1.00 98.19 99 TYR A CA 1
ATOM 823 C C . TYR A 1 99 ? 1.055 -1.751 9.327 1.00 98.19 99 TYR A C 1
ATOM 825 O O . TYR A 1 99 ? 0.292 -2.688 9.106 1.00 98.19 99 TYR A O 1
ATOM 833 N N . LEU A 1 100 ? 2.278 -1.950 9.832 1.00 98.00 100 LEU A N 1
ATOM 834 C CA . LEU A 1 100 ? 2.774 -3.290 10.166 1.00 98.00 100 LEU A CA 1
ATOM 835 C C . LEU A 1 100 ? 1.915 -3.959 11.247 1.00 98.00 100 LEU A C 1
ATOM 837 O O . LEU A 1 100 ? 1.642 -5.153 11.154 1.00 98.00 100 LEU A O 1
ATOM 841 N N . ALA A 1 101 ? 1.445 -3.212 12.247 1.00 97.88 101 ALA A N 1
ATOM 842 C CA . ALA A 1 101 ? 0.525 -3.727 13.254 1.00 97.88 101 ALA A CA 1
ATOM 843 C C . ALA A 1 101 ? -0.825 -4.145 12.646 1.00 97.88 101 ALA A C 1
ATOM 845 O O . ALA A 1 101 ? -1.331 -5.213 12.991 1.00 97.88 101 ALA A O 1
ATOM 846 N N . MET A 1 102 ? -1.379 -3.352 11.720 1.00 98.31 102 MET A N 1
ATOM 847 C CA . MET A 1 102 ? -2.581 -3.710 10.955 1.00 98.31 102 MET A CA 1
ATOM 848 C C . MET A 1 102 ? -2.366 -4.994 10.134 1.00 98.31 102 MET A C 1
ATOM 850 O O . MET A 1 102 ? -3.149 -5.935 10.243 1.00 98.31 102 MET A O 1
ATOM 854 N N . ILE A 1 103 ? -1.250 -5.094 9.407 1.00 98.44 103 ILE A N 1
ATOM 855 C CA . ILE A 1 103 ? -0.908 -6.268 8.590 1.00 98.44 103 ILE A CA 1
ATOM 856 C C . ILE A 1 103 ? -0.741 -7.526 9.456 1.00 98.44 103 ILE A C 1
ATOM 858 O O . ILE A 1 103 ? -1.231 -8.594 9.095 1.00 98.44 103 ILE A O 1
ATOM 862 N N . ARG A 1 104 ? -0.104 -7.419 10.632 1.00 97.94 104 ARG A N 1
ATOM 863 C CA . ARG A 1 104 ? 0.035 -8.547 11.572 1.00 97.94 104 ARG A CA 1
ATOM 864 C C . ARG A 1 104 ? -1.317 -9.050 12.087 1.00 97.94 104 ARG A C 1
ATOM 866 O O . ARG A 1 104 ? -1.430 -10.241 12.362 1.00 97.94 104 ARG A O 1
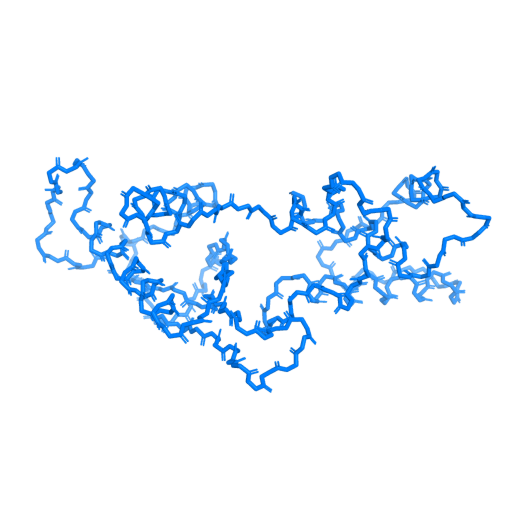ATOM 873 N N . LYS A 1 105 ? -2.326 -8.183 12.238 1.00 97.81 105 LYS A N 1
ATOM 874 C CA . LYS A 1 105 ? -3.700 -8.606 12.566 1.00 97.81 105 LYS A CA 1
ATOM 875 C C . LYS A 1 105 ? -4.327 -9.363 11.397 1.00 97.81 105 LYS A C 1
ATOM 877 O O . LYS A 1 105 ? -4.721 -10.509 11.575 1.00 97.81 105 LYS A O 1
ATOM 882 N N . ALA A 1 106 ? -4.281 -8.784 10.196 1.00 98.44 106 ALA A N 1
ATOM 883 C CA . ALA A 1 106 ? -4.796 -9.413 8.979 1.00 98.44 106 ALA A CA 1
ATOM 884 C C . ALA A 1 106 ? -4.174 -10.798 8.714 1.00 98.44 106 ALA A C 1
ATOM 886 O O . ALA A 1 106 ? -4.847 -11.711 8.239 1.00 98.44 106 ALA A O 1
ATOM 887 N N . ALA A 1 107 ? -2.886 -10.966 9.026 1.00 98.31 107 ALA A N 1
ATOM 888 C CA . ALA A 1 107 ? -2.190 -12.243 8.896 1.00 98.31 107 ALA A CA 1
ATOM 889 C C . ALA A 1 107 ? -2.719 -13.308 9.873 1.00 98.31 107 ALA A C 1
ATOM 891 O O . ALA A 1 107 ? -2.906 -14.456 9.481 1.00 98.31 107 ALA A O 1
ATOM 892 N N . LYS A 1 108 ? -3.027 -12.937 11.126 1.00 97.62 108 LYS A N 1
ATOM 893 C CA . LYS A 1 108 ? -3.634 -13.858 12.111 1.00 97.62 108 LYS A CA 1
ATOM 894 C C . LYS A 1 108 ? -5.023 -14.338 11.688 1.00 97.62 108 LYS A C 1
ATOM 896 O O . LYS A 1 108 ? -5.418 -15.442 12.042 1.00 97.62 108 LYS A O 1
ATOM 901 N N . GLU A 1 109 ? -5.738 -13.521 10.923 1.00 97.25 109 GLU A N 1
ATOM 902 C CA . GLU A 1 109 ? -7.056 -13.837 10.366 1.00 97.25 109 GLU A CA 1
ATOM 903 C C . GLU A 1 109 ? -6.977 -14.559 9.008 1.00 97.25 109 GLU A C 1
ATOM 905 O O . GLU A 1 109 ? -7.998 -14.802 8.372 1.00 97.25 109 GLU A O 1
ATOM 910 N N . ASN A 1 110 ? -5.775 -14.939 8.555 1.00 97.56 110 ASN A N 1
ATOM 911 C CA . ASN A 1 110 ? -5.520 -15.580 7.258 1.00 97.56 110 ASN A CA 1
ATOM 912 C C . ASN A 1 110 ? -5.966 -14.742 6.045 1.00 97.56 110 ASN A C 1
ATOM 914 O O . ASN A 1 110 ? -6.188 -15.272 4.949 1.00 97.56 110 ASN A O 1
ATOM 918 N N . ILE A 1 111 ? -6.073 -13.423 6.207 1.00 98.31 111 ILE A N 1
ATOM 919 C CA . ILE A 1 111 ? -6.383 -12.492 5.121 1.00 98.31 111 ILE A CA 1
ATOM 920 C C . ILE A 1 111 ? -5.097 -12.211 4.343 1.00 98.31 111 ILE A C 1
ATOM 922 O O . ILE A 1 111 ? -5.014 -12.529 3.154 1.00 98.31 111 ILE A O 1
ATOM 926 N N . VAL A 1 112 ? -4.058 -11.722 5.024 1.00 98.31 112 VAL A N 1
ATOM 927 C CA . VAL A 1 112 ? -2.731 -11.498 4.430 1.00 98.31 112 VAL A CA 1
ATOM 928 C C . VAL A 1 112 ? -1.881 -12.758 4.566 1.00 98.31 112 VAL A C 1
ATOM 930 O O . VAL A 1 112 ? -1.698 -13.265 5.666 1.00 98.31 112 VAL A O 1
ATOM 933 N N . VAL A 1 113 ? -1.356 -13.250 3.443 1.00 96.88 113 VAL A N 1
ATOM 934 C CA . VAL A 1 113 ? -0.511 -14.459 3.407 1.00 96.88 113 VAL A CA 1
ATOM 935 C C . VAL A 1 113 ? 0.958 -14.118 3.650 1.00 96.88 113 VAL A C 1
ATOM 937 O O . VAL A 1 113 ? 1.632 -14.790 4.421 1.00 96.88 113 VAL A O 1
ATOM 940 N N . GLU A 1 114 ? 1.448 -13.053 3.017 1.00 95.56 114 GLU A N 1
ATOM 941 C CA . GLU A 1 114 ? 2.842 -12.623 3.092 1.00 95.56 114 GLU A CA 1
ATOM 942 C C . GLU A 1 114 ? 2.919 -11.092 3.100 1.00 95.56 114 GLU A C 1
ATOM 944 O O . GLU A 1 114 ? 2.075 -10.406 2.520 1.00 95.56 114 GLU A O 1
ATOM 949 N N . ASN A 1 115 ? 3.942 -10.558 3.769 1.00 95.62 115 ASN A N 1
ATOM 950 C CA . ASN A 1 115 ? 4.282 -9.142 3.770 1.00 95.62 115 ASN A CA 1
ATOM 951 C C . ASN A 1 115 ? 5.776 -8.983 3.487 1.00 95.62 115 ASN A C 1
ATOM 953 O O . ASN A 1 115 ? 6.605 -9.524 4.217 1.00 95.62 115 ASN A O 1
ATOM 957 N N . THR A 1 116 ? 6.108 -8.205 2.464 1.00 93.94 116 THR A N 1
ATOM 958 C CA . THR A 1 116 ? 7.477 -7.987 1.994 1.00 93.94 116 THR A CA 1
ATOM 959 C C . THR A 1 116 ? 7.657 -6.538 1.557 1.00 93.94 116 THR A C 1
ATOM 961 O O . THR A 1 116 ? 6.684 -5.840 1.262 1.00 93.94 116 THR A O 1
ATOM 964 N N . LYS A 1 117 ? 8.901 -6.062 1.522 1.00 92.25 117 LYS A N 1
ATOM 965 C CA . LYS A 1 117 ? 9.210 -4.752 0.946 1.00 92.25 117 LYS A CA 1
ATOM 966 C C . LYS A 1 117 ? 9.327 -4.869 -0.568 1.00 92.25 117 LYS A C 1
ATOM 968 O O . LYS A 1 117 ? 9.762 -5.891 -1.091 1.00 92.25 117 LYS A O 1
ATOM 973 N N . LEU A 1 118 ? 9.038 -3.773 -1.265 1.00 90.19 118 LEU A N 1
ATOM 974 C CA . LEU A 1 118 ? 9.226 -3.692 -2.714 1.00 90.19 118 LEU A CA 1
ATOM 975 C C . LEU A 1 118 ? 10.682 -4.002 -3.113 1.00 90.19 118 LEU A C 1
ATOM 977 O O . LEU A 1 118 ? 10.907 -4.771 -4.044 1.00 90.19 118 LEU A O 1
ATOM 981 N N . TYR A 1 119 ? 11.658 -3.484 -2.357 1.00 89.69 119 TYR A N 1
ATOM 982 C CA . TYR A 1 119 ? 13.072 -3.817 -2.543 1.00 89.69 119 TYR A CA 1
ATOM 983 C C . TYR A 1 119 ? 13.331 -5.325 -2.389 1.00 89.69 119 TYR A C 1
ATOM 985 O O . TYR A 1 119 ? 13.862 -5.958 -3.297 1.00 89.69 119 TYR A O 1
ATOM 993 N N . ASP A 1 120 ? 12.907 -5.923 -1.273 1.00 89.75 120 ASP A N 1
ATOM 994 C CA . ASP A 1 120 ? 13.183 -7.333 -0.975 1.00 89.75 120 ASP A CA 1
ATOM 995 C C . ASP A 1 120 ? 12.531 -8.279 -1.998 1.00 89.75 120 ASP A C 1
ATOM 997 O O . ASP A 1 120 ? 13.107 -9.305 -2.339 1.00 89.75 120 ASP A O 1
ATOM 1001 N N . PHE A 1 121 ? 11.359 -7.930 -2.535 1.00 87.75 121 PHE A N 1
ATOM 1002 C CA . PHE A 1 121 ? 10.655 -8.770 -3.505 1.00 87.75 121 PHE A CA 1
ATOM 1003 C C . PHE A 1 121 ? 11.223 -8.689 -4.931 1.00 87.75 121 PHE A C 1
ATOM 1005 O O . PHE A 1 121 ? 11.241 -9.694 -5.638 1.00 87.75 121 PHE A O 1
ATOM 1012 N N . PHE A 1 122 ? 11.657 -7.505 -5.380 1.00 86.56 122 PHE A N 1
ATOM 1013 C CA . PHE A 1 122 ? 12.059 -7.289 -6.779 1.00 86.56 122 PHE A CA 1
ATOM 1014 C C . PHE A 1 122 ? 13.570 -7.145 -6.997 1.00 86.56 122 PHE A C 1
ATOM 1016 O O . PHE A 1 122 ? 14.032 -7.349 -8.118 1.00 86.56 122 PHE A O 1
ATOM 1023 N N . PHE A 1 123 ? 14.340 -6.784 -5.968 1.00 84.12 123 PHE A N 1
ATOM 1024 C CA . PHE A 1 123 ? 15.771 -6.477 -6.090 1.00 84.12 123 PHE A CA 1
ATOM 1025 C C . PHE A 1 123 ? 16.658 -7.544 -5.449 1.00 84.12 123 PHE A C 1
ATOM 1027 O O . PHE A 1 123 ? 17.833 -7.648 -5.805 1.00 84.12 123 PHE A O 1
ATOM 1034 N N . MET A 1 124 ? 16.119 -8.357 -4.536 1.00 81.31 124 MET A N 1
ATOM 1035 C CA . MET A 1 124 ? 16.852 -9.488 -3.974 1.00 81.31 124 MET A CA 1
ATOM 1036 C C . MET A 1 124 ? 16.614 -10.749 -4.817 1.00 81.31 124 MET A C 1
ATOM 1038 O O . MET A 1 124 ? 15.466 -11.067 -5.127 1.00 81.31 124 MET A O 1
ATOM 1042 N N . PRO A 1 125 ? 17.667 -11.501 -5.184 1.00 63.91 125 PRO A N 1
ATOM 1043 C CA . PRO A 1 125 ? 17.501 -12.773 -5.874 1.00 63.91 125 PRO A CA 1
ATOM 1044 C C . PRO A 1 125 ? 16.798 -13.777 -4.952 1.00 63.91 125 PRO A C 1
ATOM 1046 O O . PRO A 1 125 ? 17.385 -14.230 -3.968 1.00 63.91 125 PRO A O 1
ATOM 1049 N N . SER A 1 126 ? 15.558 -14.153 -5.262 1.00 57.09 126 SER A N 1
ATOM 1050 C CA . SER A 1 126 ? 14.989 -15.395 -4.741 1.00 57.09 126 SER A CA 1
ATOM 1051 C C . SER A 1 126 ? 15.605 -16.558 -5.523 1.00 57.09 126 SER A C 1
ATOM 1053 O O . SER A 1 126 ? 15.805 -16.473 -6.738 1.00 57.09 126 SER A O 1
ATOM 1055 N N . GLY A 1 127 ? 16.022 -17.602 -4.805 1.00 56.03 127 GLY A N 1
ATOM 1056 C CA . GLY A 1 127 ? 16.793 -18.714 -5.360 1.00 56.03 127 GLY A CA 1
ATOM 1057 C C . GLY A 1 127 ? 16.200 -19.246 -6.668 1.00 56.03 127 GLY A C 1
ATOM 1058 O O . GLY A 1 127 ? 14.996 -19.440 -6.763 1.00 56.03 127 GLY A O 1
ATOM 1059 N N . GLU A 1 128 ? 17.091 -19.469 -7.643 1.00 47.22 128 GLU A N 1
ATOM 1060 C CA . GLU A 1 128 ? 16.899 -20.065 -8.982 1.00 47.22 128 GLU A CA 1
ATOM 1061 C C . GLU A 1 128 ? 16.730 -19.105 -10.175 1.00 47.22 128 GLU A C 1
ATOM 1063 O O . GLU A 1 128 ? 17.206 -19.432 -11.264 1.00 47.22 128 GLU A O 1
ATOM 1068 N N . CYS A 1 129 ? 16.213 -17.882 -10.015 1.00 46.53 129 CYS A N 1
ATOM 1069 C CA . CYS A 1 129 ? 16.107 -16.938 -11.141 1.00 46.53 129 CYS A CA 1
ATOM 1070 C C . CYS A 1 129 ? 17.253 -15.912 -11.179 1.00 46.53 129 CYS A C 1
ATOM 1072 O O . CYS A 1 129 ? 17.200 -14.861 -10.550 1.00 46.53 129 CYS A O 1
ATOM 1074 N N . LYS A 1 130 ? 18.275 -16.182 -12.006 1.00 48.19 130 LYS A N 1
ATOM 1075 C CA . LYS A 1 130 ? 19.370 -15.238 -12.340 1.00 48.19 130 LYS A CA 1
ATOM 1076 C C . LYS A 1 130 ? 18.962 -14.121 -13.318 1.00 48.19 130 LYS A C 1
ATOM 1078 O O . LYS A 1 130 ? 19.811 -13.334 -13.730 1.00 48.19 130 LYS A O 1
ATOM 1083 N N . ALA A 1 131 ? 17.700 -14.071 -13.744 1.00 55.88 131 ALA A N 1
ATOM 1084 C CA . ALA A 1 131 ? 17.232 -13.061 -14.686 1.00 55.88 131 ALA A CA 1
ATOM 1085 C C . ALA A 1 131 ? 17.135 -11.698 -13.988 1.00 55.88 131 ALA A C 1
ATOM 1087 O O . ALA A 1 131 ? 16.392 -11.548 -13.018 1.00 55.88 131 ALA A O 1
ATOM 1088 N N . SER A 1 132 ? 17.866 -10.702 -14.495 1.00 61.72 132 SER A N 1
ATOM 1089 C CA . SER A 1 132 ? 17.791 -9.328 -13.998 1.00 61.72 132 SER A CA 1
ATOM 1090 C C . SER A 1 132 ? 16.358 -8.810 -14.112 1.00 61.72 132 SER A C 1
ATOM 1092 O O . SER A 1 132 ? 15.785 -8.788 -15.204 1.00 61.72 132 SER A O 1
ATOM 1094 N N . VAL A 1 133 ? 15.771 -8.396 -12.992 1.00 72.38 133 VAL A N 1
ATOM 1095 C CA . VAL A 1 133 ? 14.492 -7.684 -12.995 1.00 72.38 133 VAL A CA 1
ATOM 1096 C C . VAL A 1 133 ? 14.728 -6.316 -13.634 1.00 72.38 133 VAL A C 1
ATOM 1098 O O . VAL A 1 133 ? 15.601 -5.574 -13.196 1.00 72.38 133 VAL A O 1
ATOM 1101 N N . THR A 1 134 ? 13.992 -6.018 -14.702 1.00 85.69 134 THR A N 1
ATOM 1102 C CA . THR A 1 134 ? 13.979 -4.708 -15.368 1.00 85.69 134 THR A CA 1
ATOM 1103 C C . THR A 1 134 ? 12.930 -3.804 -14.731 1.00 85.69 134 THR A C 1
ATOM 1105 O O . THR A 1 134 ? 11.986 -4.294 -14.099 1.00 85.69 134 THR A O 1
ATOM 1108 N N . ALA A 1 135 ? 13.041 -2.490 -14.937 1.00 87.88 135 ALA A N 1
ATOM 1109 C CA . ALA A 1 135 ? 12.073 -1.531 -14.392 1.00 87.88 135 ALA A CA 1
ATOM 1110 C C . ALA A 1 135 ? 10.636 -1.815 -14.877 1.00 87.88 135 ALA A C 1
ATOM 1112 O O . ALA A 1 135 ? 9.682 -1.672 -14.118 1.00 87.88 135 ALA A O 1
ATOM 1113 N N . ALA A 1 136 ? 10.484 -2.340 -16.100 1.00 88.81 136 ALA A N 1
ATOM 1114 C CA . ALA A 1 136 ? 9.199 -2.737 -16.686 1.00 88.81 136 ALA A CA 1
ATOM 1115 C C . ALA A 1 136 ? 8.472 -3.873 -15.935 1.00 88.81 136 ALA A C 1
ATOM 1117 O O . ALA A 1 136 ? 7.302 -4.146 -16.203 1.00 88.81 136 ALA A O 1
ATOM 1118 N N . ARG A 1 137 ? 9.148 -4.570 -15.011 1.00 89.38 137 ARG A N 1
ATOM 1119 C CA . ARG A 1 137 ? 8.538 -5.620 -14.182 1.00 89.38 137 ARG A CA 1
ATOM 1120 C C . ARG A 1 137 ? 8.012 -5.109 -12.843 1.00 89.38 137 ARG A C 1
ATOM 1122 O O . ARG A 1 137 ? 7.33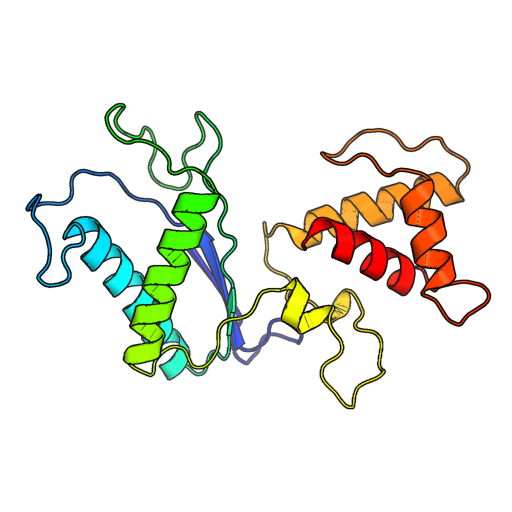1 -5.879 -12.162 1.00 89.38 137 ARG A O 1
ATOM 1129 N N . LEU A 1 138 ? 8.323 -3.867 -12.472 1.00 92.44 138 LEU A N 1
ATOM 1130 C CA . LEU A 1 138 ? 7.843 -3.238 -11.247 1.00 92.44 138 LEU A CA 1
ATOM 1131 C C . LEU A 1 138 ? 6.394 -2.755 -11.433 1.00 92.44 138 LEU A C 1
ATOM 1133 O O . LEU A 1 138 ? 6.089 -2.160 -12.465 1.00 92.44 138 LEU A O 1
ATOM 1137 N N . PRO A 1 139 ? 5.489 -2.984 -10.464 1.00 94.50 139 PRO A N 1
ATOM 1138 C CA . PRO A 1 139 ? 4.125 -2.460 -10.517 1.00 94.50 139 PRO A CA 1
ATOM 1139 C C . PRO A 1 139 ? 4.126 -0.934 -10.621 1.00 94.50 139 PRO A C 1
ATOM 1141 O O . PRO A 1 139 ? 4.733 -0.269 -9.789 1.00 94.50 139 PRO A O 1
ATOM 1144 N N . TYR A 1 140 ? 3.444 -0.382 -11.619 1.00 95.12 140 TYR A N 1
ATOM 1145 C CA . TYR A 1 140 ? 3.418 1.051 -11.901 1.00 95.12 140 TYR A CA 1
ATOM 1146 C C . TYR A 1 140 ? 2.099 1.659 -11.429 1.00 95.12 140 TYR A C 1
ATOM 1148 O O . TYR A 1 140 ? 1.061 1.427 -12.042 1.00 95.12 140 TYR A O 1
ATOM 1156 N N . PHE A 1 141 ? 2.113 2.438 -10.353 1.00 94.75 141 PHE A N 1
ATOM 1157 C CA . PHE A 1 141 ? 0.916 3.109 -9.844 1.00 94.75 141 PHE A CA 1
ATOM 1158 C C . PHE A 1 141 ? 1.038 4.617 -10.031 1.00 94.75 141 PHE A C 1
ATOM 1160 O O . PHE A 1 141 ? 2.113 5.183 -9.828 1.00 94.75 141 PHE A O 1
ATOM 1167 N N . ASP A 1 142 ? -0.062 5.265 -10.407 1.00 89.50 142 ASP A N 1
ATOM 1168 C CA . ASP A 1 142 ? -0.068 6.712 -10.606 1.00 89.50 142 ASP A CA 1
ATOM 1169 C C . ASP A 1 142 ? 0.207 7.431 -9.275 1.00 89.50 142 ASP A C 1
ATOM 1171 O O . ASP A 1 142 ? -0.365 7.075 -8.242 1.00 89.50 142 ASP A O 1
ATOM 1175 N N . GLY A 1 143 ? 1.113 8.408 -9.286 1.00 85.44 143 GLY A N 1
ATOM 1176 C CA . GLY A 1 143 ? 1.531 9.151 -8.092 1.00 85.44 143 GLY A CA 1
ATOM 1177 C C . GLY A 1 143 ? 2.356 8.371 -7.054 1.00 85.44 143 GLY A C 1
ATOM 1178 O O . GLY A 1 143 ? 2.609 8.908 -5.974 1.00 85.44 143 GLY A O 1
ATOM 1179 N N . ASP A 1 144 ? 2.783 7.136 -7.340 1.00 90.19 144 ASP A N 1
ATOM 1180 C CA . ASP A 1 144 ? 3.671 6.377 -6.449 1.00 90.19 144 ASP A CA 1
ATOM 1181 C C . ASP A 1 144 ? 5.121 6.892 -6.503 1.00 90.19 144 ASP A C 1
ATOM 1183 O O . ASP A 1 144 ? 5.524 7.645 -7.392 1.00 90.19 144 ASP A O 1
ATOM 1187 N N . TYR A 1 145 ? 5.930 6.500 -5.521 1.00 89.56 145 TYR A N 1
ATOM 1188 C CA . TYR A 1 145 ? 7.263 7.056 -5.311 1.00 89.56 145 TYR A CA 1
ATOM 1189 C C . TYR A 1 145 ? 8.282 6.632 -6.377 1.00 89.56 145 TYR A C 1
ATOM 1191 O O . TYR A 1 145 ? 9.069 7.453 -6.857 1.00 89.56 145 TYR A O 1
ATOM 1199 N N . TRP A 1 146 ? 8.311 5.344 -6.729 1.00 92.44 146 TRP A N 1
ATOM 1200 C CA . TRP A 1 146 ? 9.393 4.795 -7.548 1.00 92.44 146 TRP A CA 1
ATOM 1201 C C . TRP A 1 146 ? 9.375 5.259 -9.015 1.00 92.44 146 TRP A C 1
ATOM 1203 O O . TRP A 1 146 ? 10.476 5.482 -9.524 1.00 92.44 146 TRP A O 1
ATOM 1213 N N . PRO A 1 147 ? 8.221 5.460 -9.698 1.00 92.75 147 PRO A N 1
ATOM 1214 C CA . PRO A 1 147 ? 8.221 5.919 -11.083 1.00 92.75 147 PRO A CA 1
ATOM 1215 C C . PRO A 1 147 ? 8.866 7.295 -11.229 1.00 92.75 147 PRO A C 1
ATOM 1217 O O . PRO A 1 147 ? 9.772 7.459 -12.038 1.00 92.75 147 PRO A O 1
ATOM 1220 N N . GLY A 1 148 ? 8.488 8.258 -10.379 1.00 89.88 148 GLY A N 1
ATOM 1221 C CA . GLY A 1 148 ? 9.103 9.589 -10.385 1.00 89.88 148 GLY A CA 1
ATOM 1222 C C . GLY A 1 148 ? 10.606 9.539 -10.095 1.00 89.88 148 GLY A C 1
ATOM 1223 O O . GLY A 1 148 ? 11.391 10.201 -10.768 1.00 89.88 148 GLY A O 1
ATOM 1224 N N . CYS A 1 149 ? 11.035 8.683 -9.160 1.00 91.00 149 CYS A N 1
ATOM 1225 C CA . CYS A 1 149 ? 12.462 8.473 -8.906 1.00 91.00 149 CYS A CA 1
ATOM 1226 C C . CYS A 1 149 ? 13.195 7.876 -10.114 1.00 91.00 149 CYS A C 1
ATOM 1228 O O . CYS A 1 149 ? 14.338 8.247 -10.380 1.00 91.00 149 CYS A O 1
ATOM 1230 N N . ALA A 1 150 ? 12.572 6.938 -10.830 1.00 92.19 150 ALA A N 1
ATOM 1231 C CA . ALA A 1 150 ? 13.158 6.327 -12.015 1.00 92.19 150 ALA A CA 1
ATOM 1232 C C . ALA A 1 150 ? 13.325 7.351 -13.150 1.00 92.19 150 ALA A C 1
ATOM 1234 O O . ALA A 1 150 ? 14.393 7.394 -13.759 1.00 92.19 150 ALA A O 1
ATOM 1235 N N . GLU A 1 151 ? 12.331 8.214 -13.372 1.00 92.12 151 GLU A N 1
ATOM 1236 C CA . GLU A 1 151 ? 12.400 9.304 -14.356 1.00 92.12 151 GLU A CA 1
ATOM 1237 C C . GLU A 1 151 ? 13.523 10.303 -14.031 1.00 92.12 151 GLU A C 1
ATOM 1239 O O . GLU A 1 151 ? 14.363 10.592 -14.888 1.00 92.12 151 GLU A O 1
ATOM 1244 N N . ASP A 1 152 ? 13.620 10.757 -12.774 1.00 89.50 152 ASP A N 1
ATOM 1245 C CA . ASP A 1 152 ? 14.703 11.642 -12.315 1.00 89.50 152 ASP A CA 1
ATOM 1246 C C . ASP A 1 152 ? 16.088 11.006 -12.557 1.00 89.50 152 ASP A C 1
ATOM 1248 O O . ASP A 1 152 ? 17.041 11.653 -13.014 1.00 89.50 152 ASP A O 1
ATOM 1252 N N . LEU A 1 153 ? 16.216 9.704 -12.271 1.00 90.88 153 LEU A N 1
ATOM 1253 C CA . LEU A 1 153 ? 17.447 8.951 -12.495 1.00 90.88 153 LEU A CA 1
ATOM 1254 C C . LEU A 1 153 ? 17.774 8.829 -13.986 1.00 90.88 153 LEU A C 1
ATOM 1256 O O . LEU A 1 153 ? 18.929 9.049 -14.358 1.00 90.88 153 LEU A O 1
ATOM 1260 N N . LEU A 1 154 ? 16.796 8.522 -14.838 1.00 90.56 154 LEU A N 1
ATOM 1261 C CA . LEU A 1 154 ? 16.975 8.443 -16.289 1.00 90.56 154 LEU A CA 1
ATOM 1262 C C . LEU A 1 154 ? 17.417 9.785 -16.875 1.00 90.56 154 LEU A C 1
ATOM 1264 O O . LEU A 1 154 ? 18.391 9.832 -17.630 1.00 90.56 154 LEU A O 1
ATOM 1268 N N . GLN A 1 155 ? 16.784 10.883 -16.461 1.00 90.06 155 GLN A N 1
ATOM 1269 C CA . GLN A 1 155 ? 17.165 12.223 -16.895 1.00 90.06 155 GLN A CA 1
ATOM 1270 C C . GLN A 1 155 ? 18.607 12.555 -16.488 1.00 90.06 155 GLN A C 1
ATOM 1272 O O . GLN A 1 155 ? 19.380 13.083 -17.291 1.00 90.06 155 GLN A O 1
ATOM 1277 N N . SER A 1 156 ? 19.002 12.199 -15.261 1.00 87.69 156 SER A N 1
ATOM 1278 C CA . SER A 1 156 ? 20.376 12.403 -14.789 1.00 87.69 156 SER A CA 1
ATOM 1279 C C . SER A 1 156 ? 21.404 11.595 -15.591 1.00 87.69 156 SER A C 1
ATOM 1281 O O . SER A 1 156 ? 22.493 12.092 -15.877 1.00 87.69 156 SER A O 1
ATOM 1283 N N . LEU A 1 157 ? 21.066 10.357 -15.971 1.00 86.19 157 LEU A N 1
ATOM 1284 C CA . LEU A 1 157 ? 21.930 9.488 -16.768 1.00 86.19 157 LEU A CA 1
ATOM 1285 C C . LEU A 1 157 ? 22.102 10.039 -18.185 1.00 86.19 157 LEU A C 1
ATOM 1287 O O . LEU A 1 157 ? 23.229 10.086 -18.673 1.00 86.19 157 LEU A O 1
ATOM 1291 N N . GLN A 1 158 ? 21.023 10.535 -18.794 1.00 86.81 158 GLN A N 1
ATOM 1292 C CA . GLN A 1 158 ? 21.074 11.162 -20.113 1.00 86.81 158 GLN A CA 1
ATOM 1293 C C . GLN A 1 158 ? 21.945 12.429 -20.117 1.00 86.81 158 GLN A C 1
ATOM 1295 O O . GLN A 1 158 ? 22.753 12.617 -21.018 1.00 86.81 158 GLN A O 1
ATOM 1300 N N . GLN A 1 159 ? 21.850 13.276 -19.084 1.00 84.62 159 GLN A N 1
ATOM 1301 C CA . GLN A 1 159 ? 22.692 14.478 -18.972 1.00 84.62 159 GLN A CA 1
ATOM 1302 C C . GLN A 1 159 ? 24.188 14.142 -18.872 1.00 84.62 159 GLN A C 1
ATOM 1304 O O . GLN A 1 159 ? 25.010 14.838 -19.467 1.00 84.62 159 GLN A O 1
ATOM 1309 N N . ILE A 1 160 ? 24.531 13.068 -18.151 1.00 81.56 160 ILE A N 1
ATOM 1310 C CA . ILE A 1 160 ? 25.914 12.586 -18.038 1.00 81.56 160 ILE A CA 1
ATOM 1311 C C . ILE A 1 160 ? 26.434 12.086 -19.394 1.00 81.56 160 ILE A C 1
ATOM 1313 O O . ILE A 1 160 ? 27.582 12.369 -19.735 1.00 81.56 160 ILE A O 1
ATOM 1317 N N . GLU A 1 161 ? 25.616 11.361 -20.161 1.00 81.75 161 GLU A N 1
ATOM 1318 C CA . GLU A 1 161 ? 25.980 10.891 -21.507 1.00 81.75 161 GLU A CA 1
ATOM 1319 C C . GLU A 1 161 ? 26.184 12.049 -22.491 1.00 81.75 161 GLU A C 1
ATOM 1321 O O . GLU A 1 161 ? 27.137 12.030 -23.267 1.00 81.75 161 GLU A O 1
ATOM 1326 N N . ASP A 1 162 ? 25.362 13.095 -22.392 1.00 83.38 162 ASP A N 1
ATOM 1327 C CA . ASP A 1 162 ? 25.469 14.313 -23.202 1.00 83.38 162 ASP A CA 1
ATOM 1328 C C . ASP A 1 162 ? 26.656 15.221 -22.798 1.00 83.38 162 ASP A C 1
ATOM 1330 O O . ASP A 1 162 ? 26.810 16.319 -23.341 1.00 83.38 162 ASP A O 1
ATOM 1334 N N . GLY A 1 163 ? 27.475 14.822 -21.815 1.00 75.06 163 GLY A N 1
ATOM 1335 C CA . GLY A 1 163 ? 28.615 15.607 -21.328 1.00 75.06 163 GLY A CA 1
ATOM 1336 C C . GLY A 1 163 ? 28.227 16.880 -20.564 1.00 75.06 163 GLY A C 1
ATOM 1337 O O . GLY A 1 163 ? 29.057 17.775 -20.396 1.00 75.06 163 GLY A O 1
ATOM 1338 N N . LYS A 1 164 ? 26.976 16.982 -20.101 1.00 72.00 164 LYS A N 1
ATOM 1339 C CA . LYS A 1 164 ? 26.464 18.123 -19.332 1.00 72.00 164 LYS A CA 1
ATOM 1340 C C . LYS A 1 164 ? 26.600 17.845 -17.836 1.00 72.00 164 LYS A C 1
ATOM 1342 O O . LYS A 1 164 ? 26.411 16.718 -17.378 1.00 72.00 164 LYS A O 1
ATOM 1347 N N . GLU A 1 165 ? 26.901 18.877 -17.046 1.00 60.59 165 GLU A N 1
ATOM 1348 C CA . GLU A 1 165 ? 26.811 18.733 -15.592 1.00 60.59 165 GLU A CA 1
ATOM 1349 C C . GLU A 1 165 ? 25.351 18.478 -15.186 1.00 60.59 165 GLU A C 1
ATOM 1351 O O . GLU A 1 165 ? 24.457 19.185 -15.664 1.00 60.59 165 GLU A O 1
ATOM 1356 N N . PRO A 1 166 ? 25.086 17.484 -14.316 1.00 56.59 166 PRO A N 1
ATOM 1357 C CA . PRO A 1 166 ? 23.728 17.144 -13.935 1.00 56.59 166 PRO A CA 1
ATOM 1358 C C . PRO A 1 166 ? 23.060 18.332 -13.234 1.00 56.59 166 PRO A C 1
ATOM 1360 O O . PRO A 1 166 ? 23.510 18.787 -12.177 1.00 56.59 166 PRO A O 1
ATOM 1363 N N . GLN A 1 167 ? 21.973 18.843 -13.817 1.00 49.66 167 GLN A N 1
ATOM 1364 C CA . GLN A 1 167 ? 21.176 19.892 -13.193 1.00 49.66 167 GLN A CA 1
ATOM 1365 C C . GLN A 1 167 ? 20.471 19.313 -11.965 1.00 49.66 167 GLN A C 1
ATOM 1367 O O . GLN A 1 167 ? 19.701 18.361 -12.060 1.00 49.66 167 GLN A O 1
ATOM 1372 N N . LYS A 1 168 ? 20.707 19.921 -10.796 1.00 49.25 168 LYS A N 1
ATOM 1373 C CA . LYS A 1 168 ? 19.995 19.619 -9.546 1.00 49.25 168 LYS A CA 1
ATOM 1374 C C . LYS A 1 168 ? 18.538 20.089 -9.635 1.00 49.25 168 LYS A C 1
ATOM 1376 O O . LYS A 1 168 ? 18.185 21.123 -9.076 1.00 49.25 168 LYS A O 1
ATOM 1381 N N . LYS A 1 169 ? 17.686 19.360 -10.347 1.00 41.09 169 LYS A N 1
ATOM 1382 C CA . LYS A 1 169 ? 16.231 19.536 -10.289 1.00 41.09 169 LYS A CA 1
ATOM 1383 C C . LYS A 1 169 ? 15.603 18.191 -9.948 1.00 41.09 169 LYS A C 1
ATOM 1385 O O . LYS A 1 169 ? 15.255 17.429 -10.829 1.00 41.09 169 LYS A O 1
ATOM 1390 N N . GLY A 1 170 ? 15.557 17.906 -8.650 1.00 41.16 170 GLY A N 1
ATOM 1391 C CA . GLY A 1 170 ? 15.065 16.654 -8.077 1.00 41.16 170 GLY A CA 1
ATOM 1392 C C . GLY A 1 170 ? 15.673 16.436 -6.692 1.00 41.16 170 GLY A C 1
ATOM 1393 O O . GLY A 1 170 ? 16.778 16.901 -6.413 1.00 41.16 170 GLY A O 1
ATOM 1394 N N . ARG A 1 171 ? 14.948 15.766 -5.793 1.00 44.50 171 ARG A N 1
ATOM 1395 C CA . ARG A 1 171 ? 15.237 15.643 -4.345 1.00 44.50 171 ARG A CA 1
ATOM 1396 C C . ARG A 1 171 ? 16.516 14.854 -3.997 1.00 44.50 171 ARG A C 1
ATOM 1398 O O . ARG A 1 171 ? 16.739 14.557 -2.827 1.00 44.50 171 ARG A O 1
ATOM 1405 N N . MET A 1 172 ? 17.351 14.498 -4.974 1.00 43.72 172 MET A N 1
ATOM 1406 C CA . MET A 1 172 ? 18.414 13.505 -4.825 1.00 43.72 172 MET A CA 1
ATOM 1407 C C . MET A 1 172 ? 19.750 13.935 -5.436 1.00 43.72 172 MET A C 1
ATOM 1409 O O . MET A 1 172 ? 19.821 14.463 -6.541 1.00 43.72 172 MET A O 1
ATOM 1413 N N . THR A 1 173 ? 20.836 13.672 -4.700 1.00 37.75 173 THR A N 1
ATOM 1414 C CA . THR A 1 173 ? 22.213 13.996 -5.101 1.00 37.75 173 THR A CA 1
ATOM 1415 C C . THR A 1 173 ? 22.954 12.702 -5.434 1.00 37.75 173 THR A C 1
ATOM 1417 O O . THR A 1 173 ? 23.207 11.890 -4.548 1.00 37.75 173 THR A O 1
ATOM 1420 N N . ILE A 1 174 ? 23.317 12.494 -6.700 1.00 50.75 174 ILE A N 1
ATOM 1421 C CA . ILE A 1 174 ? 24.063 11.304 -7.136 1.00 50.75 174 ILE A CA 1
ATOM 1422 C C . ILE A 1 174 ? 25.560 11.550 -6.919 1.00 50.75 174 ILE A C 1
ATOM 1424 O O . ILE A 1 174 ? 26.126 12.495 -7.467 1.00 50.75 174 ILE A O 1
ATOM 1428 N N . THR A 1 175 ? 26.232 10.692 -6.148 1.00 45.56 175 THR A N 1
ATOM 1429 C CA . THR A 1 175 ? 27.694 10.756 -5.986 1.00 45.56 175 THR A CA 1
ATOM 1430 C C . THR A 1 175 ? 28.405 9.830 -6.974 1.00 45.56 175 THR A C 1
ATOM 1432 O O . THR A 1 175 ? 27.965 8.712 -7.241 1.00 45.56 175 THR A O 1
ATOM 1435 N N . LYS A 1 176 ? 29.575 10.258 -7.479 1.00 40.19 176 LYS A N 1
ATOM 1436 C CA . LYS A 1 176 ? 30.451 9.475 -8.385 1.00 40.19 176 LYS A CA 1
ATOM 1437 C C . LYS A 1 176 ? 30.822 8.078 -7.842 1.00 40.19 176 LYS A C 1
ATOM 1439 O O . LYS A 1 176 ? 31.235 7.211 -8.605 1.00 40.19 176 LYS A O 1
ATOM 1444 N N . ARG A 1 177 ? 30.656 7.848 -6.533 1.00 36.84 177 ARG A N 1
ATOM 1445 C CA . ARG A 1 177 ? 30.899 6.572 -5.842 1.00 36.84 177 ARG A CA 1
ATOM 1446 C C . ARG A 1 177 ? 29.853 5.498 -6.184 1.00 36.84 177 ARG A C 1
ATOM 1448 O O . ARG A 1 177 ? 30.249 4.365 -6.440 1.00 36.84 177 ARG A O 1
ATOM 1455 N N . ALA A 1 178 ? 28.573 5.867 -6.287 1.00 41.25 178 ALA A N 1
ATOM 1456 C CA . ALA A 1 178 ? 27.483 4.960 -6.672 1.00 41.25 178 ALA A CA 1
ATOM 1457 C C . ALA A 1 178 ? 27.659 4.424 -8.108 1.00 41.25 178 ALA A C 1
ATOM 1459 O O . ALA A 1 178 ? 27.504 3.235 -8.375 1.00 41.25 178 ALA A O 1
ATOM 1460 N N . LEU A 1 179 ? 28.128 5.284 -9.025 1.00 40.81 179 LEU A N 1
ATOM 1461 C CA . LEU A 1 179 ? 28.469 4.908 -10.405 1.00 40.81 179 LEU A CA 1
ATOM 1462 C C . LEU A 1 179 ? 29.587 3.8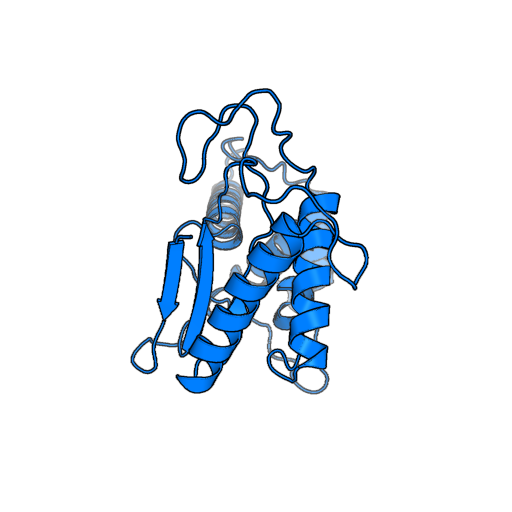53 -10.497 1.00 40.81 179 LEU A C 1
ATOM 1464 O O . LEU A 1 179 ? 29.602 3.058 -11.434 1.00 40.81 179 LEU A O 1
ATOM 1468 N N . LYS A 1 180 ? 30.528 3.837 -9.544 1.00 42.62 180 LYS A N 1
ATOM 1469 C CA . LYS A 1 180 ? 31.637 2.870 -9.522 1.00 42.62 180 LYS A CA 1
ATOM 1470 C C . LYS A 1 180 ? 31.210 1.520 -8.932 1.00 42.62 180 LYS A C 1
ATOM 1472 O O . LYS A 1 180 ? 31.715 0.492 -9.368 1.00 42.62 180 LYS A O 1
ATOM 1477 N N . ALA A 1 181 ? 30.256 1.516 -7.999 1.00 42.28 181 ALA A N 1
ATOM 1478 C CA . ALA A 1 181 ? 29.685 0.296 -7.427 1.00 42.28 181 ALA A CA 1
ATOM 1479 C C . ALA A 1 181 ? 28.797 -0.458 -8.436 1.00 42.28 181 ALA A C 1
ATOM 1481 O O . ALA A 1 181 ? 28.947 -1.668 -8.588 1.00 42.28 181 ALA A O 1
ATOM 1482 N N . ALA A 1 182 ? 27.980 0.265 -9.214 1.00 44.62 182 ALA A N 1
ATOM 1483 C CA . ALA A 1 182 ? 27.168 -0.312 -10.292 1.00 44.62 182 ALA A CA 1
ATOM 1484 C C . ALA A 1 182 ? 28.016 -1.035 -11.356 1.00 44.62 182 ALA A C 1
ATOM 1486 O O . ALA A 1 182 ? 27.633 -2.084 -11.869 1.00 44.62 182 ALA A O 1
ATOM 1487 N N . ARG A 1 183 ? 29.201 -0.485 -11.661 1.00 41.59 183 ARG A N 1
ATOM 1488 C CA . ARG A 1 183 ? 30.159 -1.062 -12.617 1.00 41.59 183 ARG A CA 1
ATOM 1489 C C . ARG A 1 183 ? 30.815 -2.352 -12.126 1.00 41.59 183 ARG A C 1
ATOM 1491 O O . ARG A 1 183 ? 31.184 -3.169 -12.953 1.00 41.59 183 ARG A O 1
ATOM 1498 N N . HIS A 1 184 ? 30.966 -2.540 -10.815 1.00 45.53 184 HIS A N 1
ATOM 1499 C CA . HIS A 1 184 ? 31.565 -3.757 -10.257 1.00 45.53 184 HIS A CA 1
ATOM 1500 C C . HIS A 1 184 ? 30.549 -4.884 -10.013 1.00 45.53 184 HIS A C 1
ATOM 1502 O O . HIS A 1 184 ? 30.955 -6.037 -9.916 1.00 45.53 184 HIS A O 1
ATOM 1508 N N . GLY A 1 185 ? 29.249 -4.574 -9.930 1.00 43.22 185 GLY A N 1
ATOM 1509 C CA . GLY A 1 185 ? 28.179 -5.575 -9.809 1.00 43.22 185 GLY A CA 1
ATOM 1510 C C . GLY A 1 185 ? 27.668 -6.134 -11.144 1.00 43.22 185 GLY A C 1
ATOM 1511 O O . GLY A 1 185 ? 27.026 -7.181 -11.160 1.00 43.22 185 GLY A O 1
ATOM 1512 N N . ALA A 1 186 ? 27.949 -5.461 -12.263 1.00 40.25 186 ALA A N 1
ATOM 1513 C CA . ALA A 1 186 ? 27.567 -5.910 -13.597 1.00 40.25 186 ALA A CA 1
ATOM 1514 C C . ALA A 1 186 ? 28.693 -6.742 -14.228 1.00 40.25 186 ALA A C 1
ATOM 1516 O O . ALA A 1 186 ? 29.771 -6.231 -14.510 1.00 40.25 186 ALA A O 1
ATOM 1517 N N . LEU A 1 187 ? 28.433 -8.024 -14.484 1.00 46.34 187 LEU A N 1
ATOM 1518 C CA . LEU A 1 187 ? 29.353 -8.971 -15.136 1.00 46.34 187 LEU A CA 1
ATOM 1519 C C . LEU A 1 187 ? 29.563 -8.707 -16.649 1.00 46.34 187 LEU A C 1
ATOM 1521 O O . LEU A 1 187 ? 29.800 -9.641 -17.409 1.00 46.34 187 LEU A O 1
ATOM 1525 N N . THR A 1 188 ? 29.468 -7.460 -17.119 1.00 40.72 188 THR A N 1
ATOM 1526 C CA . THR A 1 188 ? 29.617 -7.110 -18.544 1.00 40.72 188 THR A CA 1
ATOM 1527 C C . THR A 1 188 ? 30.307 -5.758 -18.723 1.00 40.72 188 THR A C 1
ATOM 1529 O O . THR A 1 188 ? 29.946 -4.800 -18.037 1.00 40.72 188 THR A O 1
ATOM 1532 N N . ASP A 1 189 ? 31.217 -5.664 -19.702 1.00 47.81 189 ASP A N 1
ATOM 1533 C CA . ASP A 1 189 ? 32.064 -4.493 -20.027 1.00 47.81 189 ASP A CA 1
ATOM 1534 C C . ASP A 1 189 ? 31.308 -3.183 -20.350 1.00 47.81 189 ASP A C 1
ATOM 1536 O O . ASP A 1 189 ? 31.902 -2.108 -20.424 1.00 47.81 189 ASP A O 1
ATOM 1540 N N . SER A 1 190 ? 29.979 -3.224 -20.436 1.00 52.09 190 SER A N 1
ATOM 1541 C CA . SER A 1 190 ? 29.116 -2.060 -20.225 1.00 52.09 190 SER A CA 1
ATOM 1542 C C . SER A 1 190 ? 27.760 -2.518 -19.670 1.00 52.09 190 SER A C 1
ATOM 1544 O O . SER A 1 190 ? 27.060 -3.254 -20.371 1.00 52.09 190 SER A O 1
ATOM 1546 N N . PRO A 1 191 ? 27.344 -2.130 -18.448 1.00 64.12 191 PRO A N 1
ATOM 1547 C CA . PRO A 1 191 ? 25.998 -2.436 -17.975 1.00 64.12 191 PRO A CA 1
ATOM 1548 C C . PRO A 1 191 ? 24.967 -1.770 -18.887 1.00 64.12 191 PRO A C 1
ATOM 1550 O O . PRO A 1 191 ? 25.129 -0.607 -19.260 1.00 64.12 191 PRO A O 1
ATOM 1553 N N . SER A 1 192 ? 23.893 -2.490 -19.222 1.00 80.75 192 SER A N 1
ATOM 1554 C CA . SER A 1 192 ? 22.765 -1.886 -19.934 1.00 80.75 192 SER A CA 1
ATOM 1555 C C . SER A 1 192 ? 22.214 -0.689 -19.143 1.00 80.75 192 SER A C 1
ATOM 1557 O O . SER A 1 192 ? 22.309 -0.660 -17.909 1.00 80.75 192 SER A O 1
ATOM 1559 N N . LYS A 1 193 ? 21.613 0.292 -19.834 1.00 82.31 193 LYS A N 1
ATOM 1560 C CA . LYS A 1 193 ? 20.951 1.437 -19.179 1.00 82.31 193 LYS A CA 1
ATOM 1561 C C . LYS A 1 193 ? 19.956 0.973 -18.109 1.00 82.31 193 LYS A C 1
ATOM 1563 O O . LYS A 1 193 ? 19.924 1.546 -17.023 1.00 82.31 193 LYS A O 1
ATOM 1568 N N . ASP A 1 194 ? 19.239 -0.117 -18.381 1.00 83.69 194 ASP A N 1
ATOM 1569 C CA . ASP A 1 194 ? 18.290 -0.745 -17.459 1.00 83.69 194 ASP A CA 1
ATOM 1570 C C . ASP A 1 194 ? 18.972 -1.303 -16.204 1.00 83.69 194 ASP A C 1
ATOM 1572 O O . ASP A 1 194 ? 18.535 -1.047 -15.085 1.00 83.69 194 ASP A O 1
ATOM 1576 N N . SER A 1 195 ? 20.097 -2.006 -16.363 1.00 84.94 195 SER A N 1
ATOM 1577 C CA . SER A 1 195 ? 20.867 -2.543 -15.233 1.00 84.94 195 SER A CA 1
ATOM 1578 C C . SER A 1 195 ? 21.404 -1.428 -14.330 1.00 84.94 195 SER A C 1
ATOM 1580 O O . SER A 1 195 ? 21.383 -1.556 -13.106 1.00 84.94 195 SER A O 1
ATOM 1582 N N . LEU A 1 196 ? 21.864 -0.321 -14.922 1.00 87.44 196 LEU A N 1
ATOM 1583 C CA . LEU A 1 196 ? 22.341 0.840 -14.172 1.00 87.44 196 LEU A CA 1
ATOM 1584 C C . LEU A 1 196 ? 21.194 1.580 -13.470 1.00 87.44 196 LEU A C 1
ATOM 1586 O O . LEU A 1 196 ? 21.360 1.996 -12.321 1.00 87.44 196 LEU A O 1
ATOM 1590 N N . LEU A 1 197 ? 20.046 1.730 -14.138 1.00 89.19 197 LEU A N 1
ATOM 1591 C CA . LEU A 1 197 ? 18.839 2.300 -13.546 1.00 89.19 197 LEU A CA 1
ATOM 1592 C C . LEU A 1 197 ? 18.388 1.468 -12.348 1.00 89.19 197 LEU A C 1
ATOM 1594 O O . LEU A 1 197 ? 18.231 2.019 -11.265 1.00 89.19 197 LEU A O 1
ATOM 1598 N N . MET A 1 198 ? 18.241 0.154 -12.517 1.00 88.88 198 MET A N 1
ATOM 1599 C CA . MET A 1 198 ? 17.796 -0.746 -11.454 1.00 88.88 198 MET A CA 1
ATOM 1600 C C . MET A 1 198 ? 18.769 -0.764 -10.276 1.00 88.88 198 MET A C 1
ATOM 1602 O O . MET A 1 198 ? 18.333 -0.712 -9.131 1.00 88.88 198 MET A O 1
ATOM 1606 N N . PHE A 1 199 ? 20.081 -0.744 -10.523 1.00 87.50 199 PHE A N 1
ATOM 1607 C CA . PHE A 1 199 ? 21.059 -0.609 -9.443 1.00 87.50 199 PHE A CA 1
ATOM 1608 C C . PHE A 1 199 ? 20.835 0.680 -8.638 1.00 87.50 199 PHE A C 1
ATOM 1610 O O . PHE A 1 199 ? 20.699 0.633 -7.416 1.00 87.50 199 PHE A O 1
ATOM 1617 N N . LYS A 1 200 ? 20.751 1.830 -9.321 1.00 88.69 200 LYS A N 1
ATOM 1618 C CA . LYS A 1 200 ? 20.566 3.129 -8.658 1.00 88.69 200 LYS A CA 1
ATOM 1619 C C . LYS A 1 200 ? 19.215 3.234 -7.962 1.00 88.69 200 LYS A C 1
ATOM 1621 O O . LYS A 1 200 ? 19.155 3.729 -6.845 1.00 88.69 200 LYS A O 1
ATOM 1626 N N . LEU A 1 201 ? 18.143 2.771 -8.598 1.00 89.56 201 LEU A N 1
ATOM 1627 C CA . LEU A 1 201 ? 16.801 2.777 -8.024 1.00 89.56 201 LEU A CA 1
ATOM 1628 C C . LEU A 1 201 ? 16.755 1.918 -6.754 1.00 89.56 201 LEU A C 1
ATOM 1630 O O . LEU A 1 201 ? 16.187 2.346 -5.754 1.00 89.56 201 LEU A O 1
ATOM 1634 N N . GLY A 1 202 ? 17.431 0.766 -6.757 1.00 87.12 202 GLY A N 1
ATOM 1635 C CA . GLY A 1 202 ? 17.577 -0.093 -5.584 1.00 87.12 202 GLY A CA 1
ATOM 1636 C C . GLY A 1 202 ? 18.228 0.612 -4.390 1.00 87.12 202 GLY A C 1
ATOM 1637 O O . GLY A 1 202 ? 17.779 0.425 -3.264 1.00 87.12 202 GLY A O 1
ATOM 1638 N N . GLU A 1 203 ? 19.234 1.468 -4.608 1.00 87.25 203 GLU A N 1
ATOM 1639 C CA . GLU A 1 203 ? 19.860 2.250 -3.526 1.00 87.25 203 GLU A CA 1
ATOM 1640 C C . GLU A 1 203 ? 18.901 3.268 -2.884 1.00 87.25 203 GLU A C 1
ATOM 1642 O O . GLU A 1 203 ? 19.079 3.635 -1.724 1.00 87.25 203 GLU A O 1
ATOM 1647 N N . VAL A 1 204 ? 17.889 3.716 -3.627 1.00 86.56 204 VAL A N 1
ATOM 1648 C CA . VAL A 1 204 ? 16.950 4.771 -3.214 1.00 86.56 204 VAL A CA 1
ATOM 1649 C C . VAL A 1 204 ? 15.785 4.212 -2.413 1.00 86.56 204 VAL A C 1
ATOM 1651 O O . VAL A 1 204 ? 15.328 4.841 -1.463 1.00 86.56 204 VAL A O 1
ATOM 1654 N N . ILE A 1 205 ? 15.294 3.038 -2.803 1.00 85.25 205 ILE A N 1
ATOM 1655 C CA . ILE A 1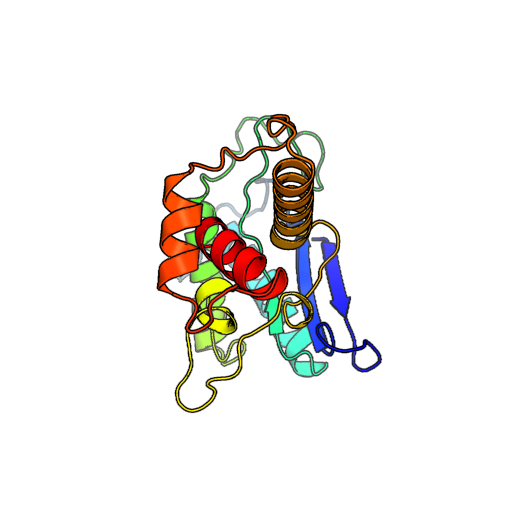 205 ? 14.054 2.456 -2.269 1.00 85.25 205 ILE A CA 1
ATOM 1656 C C . ILE A 1 205 ? 14.283 1.420 -1.151 1.00 85.25 205 ILE A C 1
ATOM 1658 O O . ILE A 1 205 ? 13.332 0.757 -0.732 1.00 85.25 205 ILE A O 1
ATOM 1662 N N . ARG A 1 206 ? 15.535 1.238 -0.719 1.00 78.25 206 ARG A N 1
ATOM 1663 C CA . ARG A 1 206 ? 15.957 0.236 0.272 1.00 78.25 206 ARG A CA 1
ATOM 1664 C C . ARG A 1 206 ? 15.408 0.476 1.687 1.00 78.25 206 ARG A C 1
ATOM 1666 O O . ARG A 1 206 ? 15.345 1.645 2.122 1.00 78.25 206 ARG A O 1
#

InterPro domains:
  IPR013178 Histone acetyltransferase Rtt109/CBP [PF08214] (1-156)
  IPR013178 Histone acetyltransferase Rtt109/CBP [PTHR13808] (1-205)
  IPR013178 Histone acetyltransferase Rtt109/CBP [SM01250] (1-205)
  IPR031162 CBP/p300-type histone acetyltransferase domain [PS51727] (1-206)